Protein AF-A0A7X6XVY8-F1 (afdb_monomer)

Nearest PDB structures (foldseek):
  3nkl-assembly1_A  TM=8.625E-01  e=1.340E-08  Aliivibrio fischeri ES114
  2vt2-assembly1_B  TM=7.311E-01  e=1.617E-04  Bacillus subtilis
  3wg9-assembly1_A  TM=5.648E-01  e=3.341E-05  Thermoanaerobacter ethanolicus JW 200
  2vt3-assembly1_B  TM=7.405E-01  e=1.073E-03  Bacillus subtilis
  8t53-assembly1_B  TM=5.160E-01  e=7.348E-04  Salmonella enterica subsp. enterica serovar Typhimurium

Sequence (227 aa):
MKIIVMNVASAALVFLLRYLQMVKGLSYSVILLMLMLNILGMYFSRVAYRYLLIYTSKKKKQESAKRVLIYGAGSAGRMILSEILENPRYDYHVVGLIDDDVDLHHTRIMGTPILGGVEVLDRNLDIDEVFIAMPSVSHAHRQRIINSVSQLKIPTKIVTSSDLLIQSSDFRRSMRPLNVLDLLGRPEIVINDMEISNTLHQNVIMVTGAGGSIGSELVRQIVKYKP

pLDDT: mean 81.69, std 10.25, range [50.72, 94.31]

Foldseek 3Di:
DVVVVVLVVVLVVVVVCVVVVVDPDDDPVNSVVVSVVVVVVVVVVVVVVVVVVVVVVVVVLLVQAFEEEEEDPPPQSLVLVCCCVVDVVNSHDYQAYEYQPPVQAQPDRPNGHHPYHLVCLPDPDPGQEYEYRCQPDDLVVSLVSVVSNVVSVHWYKYFHPVPVVDPDDDPPVRIDTDDVVSNVSDPDPPDDVVVLLVVLAPDDDDDPDQPDPRSVVVVVVSVVSHD

Radius of gyration: 32.56 Å; Cα contacts (8 Å, |Δi|>4): 241; chains: 1; bounding box: 70×36×98 Å

Mean predicted aligned error: 14.5 Å

Secondary structure (DSSP, 8-state):
-HHHHHHHHHHHHHHHHHHTTSS-S--HHHHHHHHHHHHHHHHHHHHHHHHHHHHHHHHHHHHHSEEEEEE--SHHHHHHHHHHHH-GGG-EEEEEEE-S-GGGTT-EETTEEB--SGGGGGS----SEEEE--TTS-HHHHHHHHHHHHTTT--EEEE-GGGSSSTTS-TTTSEEEPPHHHHTTPPP----HHHHHHHHTT------S-TTHHHHHHHHHHHTT--

Solvent-accessible surface area (backbone atoms only — not comparable to full-atom values): 13116 Å² total; per-residue (Å²): 110,70,68,59,54,50,54,54,50,51,51,51,48,55,52,49,43,41,72,69,56,79,52,78,91,78,54,71,68,57,57,53,50,54,52,53,51,51,54,49,51,54,52,49,50,51,54,51,50,51,50,50,49,55,52,49,55,51,51,56,48,53,75,71,18,45,27,28,35,34,39,26,70,48,73,57,24,49,52,52,50,49,50,48,70,76,39,68,87,72,44,60,36,76,75,29,30,26,35,79,55,70,88,52,41,80,38,65,60,96,85,37,42,26,76,27,35,77,76,52,70,79,46,96,67,90,60,58,33,39,38,40,24,54,54,87,52,56,68,76,59,46,40,53,50,52,53,60,53,56,73,70,74,52,53,44,31,37,37,50,68,79,43,72,75,56,79,86,82,54,80,71,72,30,40,43,71,69,48,72,67,64,72,65,59,66,78,80,80,80,80,52,64,67,62,48,37,66,66,38,38,78,35,95,80,85,91,76,96,44,82,62,73,64,32,57,50,50,52,62,57,50,58,75,42,50,66

Structure (mmCIF, N/CA/C/O backbone):
data_AF-A0A7X6XVY8-F1
#
_entry.id   AF-A0A7X6XVY8-F1
#
loop_
_atom_site.group_PDB
_atom_site.id
_atom_site.type_symbol
_atom_site.label_atom_id
_atom_site.label_alt_id
_atom_site.label_comp_id
_atom_site.label_asym_id
_atom_site.label_entity_id
_atom_site.label_seq_id
_atom_site.pdbx_PDB_ins_code
_atom_site.Cartn_x
_atom_site.Cartn_y
_atom_site.Cartn_z
_atom_site.occupancy
_atom_site.B_iso_or_equiv
_atom_site.auth_seq_id
_atom_site.auth_comp_id
_atom_site.auth_asym_id
_atom_site.auth_atom_id
_atom_site.pdbx_PDB_model_num
ATOM 1 N N . MET A 1 1 ? 33.375 13.489 -22.380 1.00 57.91 1 MET A N 1
ATOM 2 C CA . MET A 1 1 ? 34.348 14.232 -23.214 1.00 57.91 1 MET A CA 1
ATOM 3 C C . MET A 1 1 ? 35.391 13.333 -23.874 1.00 57.91 1 MET A C 1
ATOM 5 O O . MET A 1 1 ? 35.472 13.371 -25.091 1.00 57.91 1 MET A O 1
ATOM 9 N N . LYS A 1 2 ? 36.109 12.473 -23.131 1.00 73.81 2 LYS A N 1
ATOM 10 C CA . LYS A 1 2 ? 37.224 11.647 -23.654 1.00 73.81 2 LYS A CA 1
ATOM 11 C C . LYS A 1 2 ? 36.932 10.869 -24.958 1.00 73.81 2 LYS A C 1
ATOM 13 O O . LYS A 1 2 ? 37.739 10.903 -25.871 1.00 73.81 2 LYS A O 1
ATOM 18 N N . ILE A 1 3 ? 35.753 10.253 -25.090 1.00 69.38 3 ILE A N 1
ATOM 19 C CA . ILE A 1 3 ? 35.388 9.445 -26.278 1.00 69.38 3 ILE A CA 1
ATOM 20 C C . ILE A 1 3 ? 35.100 10.305 -27.525 1.00 69.38 3 ILE A C 1
ATOM 22 O O . ILE A 1 3 ? 35.376 9.885 -28.643 1.00 69.38 3 ILE A O 1
ATOM 26 N N . ILE A 1 4 ? 34.566 11.520 -27.351 1.00 71.88 4 ILE A N 1
ATOM 27 C CA . ILE A 1 4 ? 34.328 12.445 -28.475 1.00 71.88 4 ILE A CA 1
ATOM 28 C C . ILE A 1 4 ? 35.672 12.933 -29.012 1.00 71.88 4 ILE A C 1
ATOM 30 O O . ILE A 1 4 ? 35.904 12.886 -30.212 1.00 71.88 4 ILE A O 1
ATOM 34 N N . VAL A 1 5 ? 36.580 13.311 -28.108 1.00 77.25 5 VAL A N 1
ATOM 35 C CA . VAL A 1 5 ? 37.949 13.711 -28.457 1.00 77.25 5 VAL A CA 1
ATOM 36 C C . VAL A 1 5 ? 38.679 12.576 -29.181 1.00 77.25 5 VAL A C 1
ATOM 38 O O . VAL A 1 5 ? 39.334 12.828 -30.183 1.00 77.25 5 VAL A O 1
ATOM 41 N N . MET A 1 6 ? 38.501 11.324 -28.746 1.00 77.56 6 MET A N 1
ATOM 42 C CA . MET A 1 6 ? 39.105 10.153 -29.392 1.00 77.56 6 MET A CA 1
ATOM 43 C C . MET A 1 6 ? 38.560 9.892 -30.808 1.00 77.56 6 MET A C 1
ATOM 45 O O . MET A 1 6 ? 39.337 9.565 -31.697 1.00 77.56 6 MET A O 1
ATOM 49 N N . ASN A 1 7 ? 37.256 10.090 -31.040 1.00 79.81 7 ASN A N 1
ATOM 50 C CA . ASN A 1 7 ? 36.648 9.978 -32.375 1.00 79.81 7 ASN A CA 1
ATOM 51 C C . ASN A 1 7 ? 37.061 11.118 -33.317 1.00 79.81 7 ASN A C 1
ATOM 53 O O . ASN A 1 7 ? 37.266 10.906 -34.508 1.00 79.81 7 ASN A O 1
ATOM 57 N N . VAL A 1 8 ? 37.199 12.337 -32.792 1.00 80.25 8 VAL A N 1
ATOM 58 C CA . VAL A 1 8 ? 37.699 13.476 -33.574 1.00 80.25 8 VAL A CA 1
ATOM 59 C C . VAL A 1 8 ? 39.178 13.278 -33.912 1.00 80.25 8 VAL A C 1
ATOM 61 O O . VAL A 1 8 ? 39.585 13.521 -35.044 1.00 80.25 8 VAL A O 1
ATOM 64 N N . ALA A 1 9 ? 39.975 12.770 -32.968 1.00 82.75 9 ALA A N 1
ATOM 65 C CA . ALA A 1 9 ? 41.383 12.460 -33.187 1.00 82.75 9 ALA A CA 1
ATOM 66 C C . ALA A 1 9 ? 41.582 11.323 -34.204 1.00 82.75 9 ALA A C 1
ATOM 68 O O . ALA A 1 9 ? 42.443 11.437 -35.074 1.00 82.75 9 ALA A O 1
ATOM 69 N N . SER A 1 10 ? 40.773 10.257 -34.151 1.00 80.56 10 SER A N 1
ATOM 70 C CA . SER A 1 10 ? 40.842 9.169 -35.136 1.00 80.56 10 SER A CA 1
ATOM 71 C C . SER A 1 10 ? 40.440 9.641 -36.536 1.00 80.56 10 SER A C 1
ATOM 73 O O . SER A 1 10 ? 41.104 9.296 -37.510 1.00 80.56 10 SER A O 1
ATOM 75 N N . ALA A 1 11 ? 39.422 10.499 -36.645 1.00 78.31 11 ALA A N 1
ATOM 76 C CA . ALA A 1 11 ? 39.034 11.121 -37.908 1.00 78.31 11 ALA A CA 1
ATOM 77 C C . ALA A 1 11 ? 40.131 12.030 -38.484 1.00 78.31 11 ALA A C 1
ATOM 79 O O . ALA A 1 11 ? 40.443 11.943 -39.672 1.00 78.31 11 ALA A O 1
ATOM 80 N N . ALA A 1 12 ? 40.749 12.864 -37.642 1.00 82.06 12 ALA A N 1
ATOM 81 C CA . ALA A 1 12 ? 41.862 13.724 -38.036 1.00 82.06 12 ALA A CA 1
ATOM 82 C C . ALA A 1 12 ? 43.080 12.905 -38.492 1.00 82.06 12 ALA A C 1
ATOM 84 O O . ALA A 1 12 ? 43.716 13.252 -39.485 1.00 82.06 12 ALA A O 1
ATOM 85 N N . LEU A 1 13 ? 43.363 11.780 -37.826 1.00 83.88 13 LEU A N 1
ATOM 86 C CA . LEU A 1 13 ? 44.431 10.857 -38.207 1.00 83.88 13 LEU A CA 1
ATOM 87 C C . LEU A 1 13 ? 44.165 10.209 -39.573 1.00 83.88 13 LEU A C 1
ATOM 89 O O . LEU A 1 13 ? 45.054 10.186 -40.417 1.00 83.88 13 LEU A O 1
ATOM 93 N N . VAL A 1 14 ? 42.945 9.726 -39.826 1.00 81.44 14 VAL A N 1
ATOM 94 C CA . VAL A 1 14 ? 42.570 9.146 -41.130 1.00 81.44 14 VAL A CA 1
ATOM 95 C C . VAL A 1 14 ? 42.657 10.195 -42.243 1.00 81.44 14 VAL A C 1
ATOM 97 O O . VAL A 1 14 ? 43.145 9.898 -43.335 1.00 81.44 14 VAL A O 1
ATOM 100 N N . PHE A 1 15 ? 42.251 11.437 -41.963 1.00 81.06 15 PHE A N 1
ATOM 101 C CA . PHE A 1 15 ? 42.381 12.552 -42.901 1.00 81.06 15 PHE A CA 1
ATOM 102 C C . PHE A 1 15 ? 43.853 12.891 -43.194 1.00 81.06 15 PHE A C 1
ATOM 104 O O . PHE A 1 15 ? 44.226 13.071 -44.354 1.00 81.06 15 PHE A O 1
ATOM 111 N N . LEU A 1 16 ? 44.711 12.894 -42.169 1.00 83.06 16 LEU A N 1
ATOM 112 C CA . LEU A 1 16 ? 46.153 13.127 -42.289 1.00 83.06 16 LEU A CA 1
ATOM 113 C C . LEU A 1 16 ? 46.865 12.008 -43.067 1.00 83.06 16 LEU A C 1
ATOM 115 O O . LEU A 1 16 ? 47.656 12.290 -43.963 1.00 83.06 16 LEU A O 1
ATOM 119 N N . LEU A 1 17 ? 46.556 10.738 -42.789 1.00 82.12 17 LEU A N 1
ATOM 120 C CA . LEU A 1 17 ? 47.118 9.584 -43.509 1.00 82.12 17 LEU A CA 1
ATOM 121 C C . LEU A 1 17 ? 46.714 9.575 -44.989 1.00 82.12 17 LEU A C 1
ATOM 123 O O . LEU A 1 17 ? 47.492 9.162 -45.854 1.00 82.12 17 LEU A O 1
ATOM 127 N N . ARG A 1 18 ? 45.507 10.067 -45.296 1.00 76.69 18 ARG A N 1
ATOM 128 C CA . ARG A 1 18 ? 45.058 10.285 -46.674 1.00 76.69 18 ARG A CA 1
ATOM 129 C C . ARG A 1 18 ? 45.804 11.444 -47.336 1.00 76.69 18 ARG A C 1
ATOM 131 O O . ARG A 1 18 ? 46.217 11.293 -48.484 1.00 76.69 18 ARG A O 1
ATOM 138 N N . TYR A 1 19 ? 46.002 12.557 -46.627 1.00 80.44 19 TYR A N 1
ATOM 139 C CA . TYR A 1 19 ? 46.778 13.709 -47.105 1.00 80.44 19 TYR A CA 1
ATOM 140 C C . TYR A 1 19 ? 48.226 13.325 -47.448 1.00 80.44 19 TYR A C 1
ATOM 142 O O . TYR A 1 19 ? 48.731 13.700 -48.501 1.00 80.44 19 TYR A O 1
ATOM 150 N N . LEU A 1 20 ? 48.851 12.476 -46.627 1.00 84.81 20 LEU A N 1
ATOM 151 C CA . LEU A 1 20 ? 50.194 11.924 -46.853 1.00 84.81 20 LEU A CA 1
ATOM 152 C C . LEU A 1 20 ? 50.253 10.841 -47.952 1.00 84.81 20 LEU A C 1
ATOM 154 O O . LEU A 1 20 ? 51.287 10.207 -48.134 1.00 84.81 20 LEU A O 1
ATOM 158 N N . GLN A 1 21 ? 49.153 10.597 -48.676 1.00 76.50 21 GLN A N 1
ATOM 159 C CA . GLN A 1 21 ? 49.022 9.600 -49.749 1.00 76.50 21 GLN A CA 1
ATOM 160 C C . GLN A 1 21 ? 49.362 8.146 -49.362 1.00 76.50 21 GLN A C 1
ATOM 162 O O . GLN A 1 21 ? 49.450 7.288 -50.244 1.00 76.50 2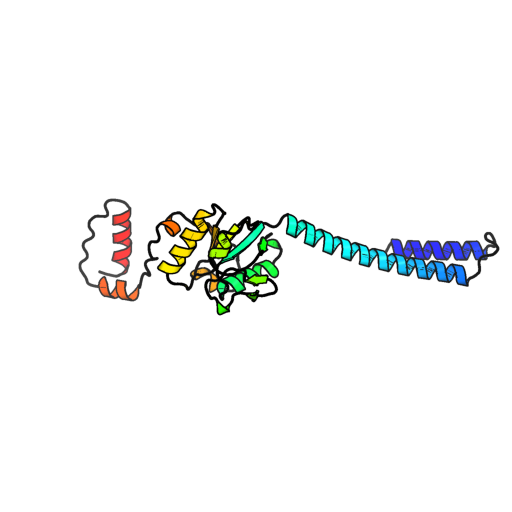1 GLN A O 1
ATOM 167 N N . MET A 1 22 ? 49.482 7.835 -48.066 1.00 71.62 22 MET A N 1
ATOM 168 C CA . MET A 1 22 ? 49.733 6.472 -47.573 1.00 71.62 22 MET A CA 1
ATOM 169 C C . MET A 1 22 ? 48.543 5.539 -47.826 1.00 71.62 22 MET A C 1
ATOM 171 O O . MET A 1 22 ? 48.716 4.330 -47.934 1.00 71.62 22 MET A O 1
ATOM 175 N N . VAL A 1 23 ? 47.337 6.100 -47.969 1.00 70.56 23 VAL A N 1
ATOM 176 C CA . VAL A 1 23 ? 46.125 5.360 -48.333 1.00 70.56 23 VAL A CA 1
ATOM 177 C C . VAL A 1 23 ? 45.596 5.893 -49.662 1.00 70.56 23 VAL A C 1
ATOM 179 O O . VAL A 1 23 ? 45.096 7.019 -49.738 1.00 70.56 23 VAL A O 1
ATOM 182 N N . LYS A 1 24 ? 45.727 5.108 -50.736 1.00 67.69 24 LYS A N 1
ATOM 183 C CA . LYS A 1 24 ? 45.235 5.445 -52.084 1.00 67.69 24 LYS A CA 1
ATOM 184 C C . LYS A 1 24 ? 43.844 4.833 -52.306 1.00 67.69 24 LYS A C 1
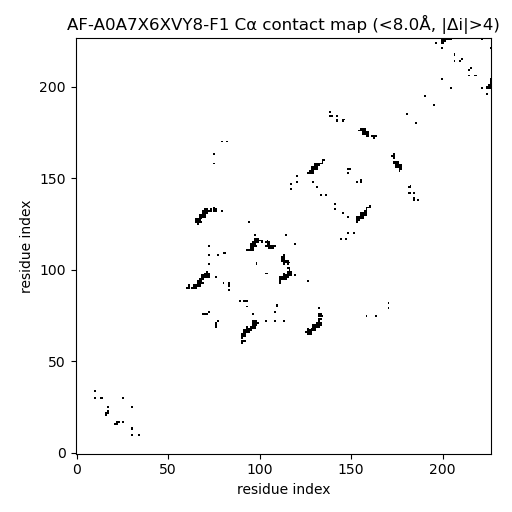ATOM 186 O O . LYS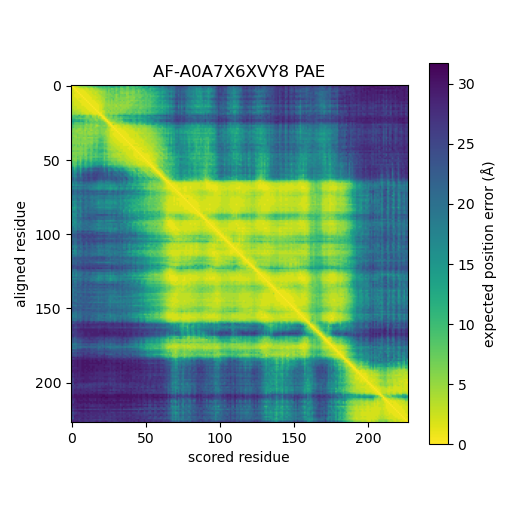 A 1 24 ? 43.598 3.712 -51.887 1.00 67.69 24 LYS A O 1
ATOM 191 N N . GLY A 1 25 ? 42.931 5.575 -52.943 1.00 69.94 25 GLY A N 1
ATOM 192 C CA . GLY A 1 25 ? 41.611 5.065 -53.363 1.00 69.94 25 GLY A CA 1
ATOM 193 C C . GLY A 1 25 ? 40.403 5.391 -52.468 1.00 69.94 25 GLY A C 1
ATOM 194 O O . GLY A 1 25 ? 39.284 5.076 -52.850 1.00 69.94 25 GLY A O 1
ATOM 195 N N . LEU A 1 26 ? 40.575 6.061 -51.321 1.00 71.00 26 LEU A N 1
ATOM 196 C CA . LEU A 1 26 ? 39.447 6.498 -50.479 1.00 71.00 26 LEU A CA 1
ATOM 197 C C . LEU A 1 26 ? 38.921 7.881 -50.894 1.00 71.00 26 LEU A C 1
ATOM 199 O O . LEU A 1 26 ? 39.653 8.877 -50.854 1.00 71.00 26 LEU A O 1
ATOM 203 N N . SER A 1 27 ? 37.645 7.946 -51.268 1.00 82.56 27 SER A N 1
ATOM 204 C CA . SER A 1 27 ? 36.934 9.196 -51.561 1.00 82.56 27 SER A CA 1
ATOM 205 C C . SER A 1 27 ? 36.592 9.954 -50.275 1.00 82.56 27 SER A C 1
ATOM 207 O O . SER A 1 27 ? 36.213 9.344 -49.274 1.00 82.56 27 SER A O 1
ATOM 209 N N . TYR A 1 28 ? 36.657 11.290 -50.301 1.00 78.62 28 TYR A N 1
ATOM 210 C CA . TYR A 1 28 ? 36.314 12.141 -49.148 1.00 78.62 28 TYR A CA 1
ATOM 211 C C . TYR A 1 28 ? 34.894 11.889 -48.619 1.00 78.62 28 TYR A C 1
ATOM 213 O O . TYR A 1 28 ? 34.668 11.911 -47.410 1.00 78.62 28 TYR A O 1
ATOM 221 N N . SER A 1 29 ? 33.961 11.551 -49.510 1.00 81.19 29 SER A N 1
ATOM 222 C CA . SER A 1 29 ? 32.582 11.186 -49.179 1.00 81.19 29 SER A CA 1
ATOM 223 C C . SER A 1 29 ? 32.499 9.959 -48.264 1.00 81.19 29 SER A C 1
ATOM 225 O O . SER A 1 29 ? 31.646 9.914 -47.385 1.00 81.19 29 SER A O 1
ATOM 227 N N . VAL A 1 30 ? 33.405 8.985 -48.422 1.00 83.31 30 VAL A N 1
ATOM 228 C CA . VAL A 1 30 ? 33.442 7.762 -47.599 1.00 83.31 30 VAL A CA 1
ATOM 229 C C . VAL A 1 30 ? 33.922 8.078 -46.184 1.00 83.31 30 VAL A C 1
ATOM 231 O O . VAL A 1 30 ? 33.342 7.590 -45.218 1.00 83.31 30 VAL A O 1
ATOM 234 N N . ILE A 1 31 ? 34.931 8.944 -46.050 1.00 80.62 31 ILE A N 1
ATOM 235 C CA . ILE A 1 31 ? 35.444 9.393 -44.745 1.00 80.62 31 ILE A CA 1
ATOM 236 C C . ILE A 1 31 ? 34.362 10.185 -43.997 1.00 80.62 31 ILE A C 1
ATOM 238 O O . ILE A 1 31 ? 34.124 9.945 -42.813 1.00 80.62 31 ILE A O 1
ATOM 242 N N . LEU A 1 32 ? 33.662 11.086 -44.696 1.00 81.62 32 LEU A N 1
ATOM 243 C CA . LEU A 1 32 ? 32.560 11.859 -44.123 1.00 81.62 32 LEU A CA 1
ATOM 244 C C . LEU A 1 32 ? 31.399 10.954 -43.684 1.00 81.62 32 LEU A C 1
ATOM 246 O O . LEU A 1 32 ? 30.876 11.114 -42.581 1.00 81.62 32 LEU A O 1
ATOM 250 N N . LEU A 1 33 ? 31.034 9.968 -44.509 1.00 85.94 33 LEU A N 1
ATOM 251 C CA . LEU A 1 33 ? 29.974 9.009 -44.202 1.00 85.94 33 LEU A CA 1
ATOM 252 C C . LEU A 1 33 ? 30.337 8.137 -42.994 1.00 85.94 33 LEU A C 1
ATOM 254 O O . LEU A 1 33 ? 29.515 7.975 -42.095 1.00 85.94 33 LEU A O 1
ATOM 258 N N . MET A 1 34 ? 31.577 7.644 -42.914 1.00 81.69 34 MET A N 1
ATOM 259 C CA . MET A 1 34 ? 32.072 6.908 -41.745 1.00 81.69 34 MET A CA 1
ATOM 260 C C . MET A 1 34 ? 31.995 7.741 -40.463 1.00 81.69 34 MET A C 1
ATOM 262 O O . MET A 1 34 ? 31.594 7.224 -39.419 1.00 81.69 34 MET A O 1
ATOM 266 N N . LEU A 1 35 ? 32.349 9.026 -40.527 1.00 80.62 35 LEU A N 1
ATOM 267 C CA . LEU A 1 35 ? 32.291 9.931 -39.380 1.00 80.62 35 LEU A CA 1
ATOM 268 C C . LEU A 1 35 ? 30.849 10.171 -38.919 1.00 80.62 35 LEU A C 1
ATOM 270 O O . LEU A 1 35 ? 30.560 10.065 -37.725 1.00 80.62 35 LEU A O 1
ATOM 274 N N . MET A 1 36 ? 29.934 10.425 -39.858 1.00 84.12 36 MET A N 1
ATOM 275 C CA . MET A 1 36 ? 28.507 10.586 -39.565 1.00 84.12 36 MET A CA 1
ATOM 276 C C . MET A 1 36 ? 27.924 9.323 -38.921 1.00 84.12 36 MET A C 1
ATOM 278 O O . MET A 1 36 ? 27.247 9.410 -37.895 1.00 84.12 36 MET A O 1
ATOM 282 N N . LEU A 1 37 ? 28.241 8.147 -39.471 1.00 86.69 37 LEU A N 1
ATOM 283 C CA . LEU A 1 37 ? 27.751 6.865 -38.968 1.00 86.69 37 LEU A CA 1
ATOM 284 C C . LEU A 1 37 ? 28.270 6.566 -37.552 1.00 86.69 37 LEU A C 1
ATOM 286 O O . LEU A 1 37 ? 27.512 6.093 -36.708 1.00 86.69 37 LEU A O 1
ATOM 290 N N . ASN A 1 38 ? 29.532 6.901 -37.258 1.00 83.75 38 ASN A N 1
ATOM 291 C CA . ASN A 1 38 ? 30.117 6.732 -35.923 1.00 83.75 38 ASN A CA 1
ATOM 292 C C . ASN A 1 38 ? 29.456 7.633 -34.873 1.00 83.75 38 ASN A C 1
ATOM 294 O O . ASN A 1 38 ? 29.133 7.172 -33.776 1.00 83.75 38 ASN A O 1
ATOM 298 N N . ILE A 1 39 ? 29.218 8.909 -35.197 1.00 84.00 39 ILE A N 1
ATOM 299 C CA . ILE A 1 39 ? 28.535 9.838 -34.284 1.00 84.00 39 ILE A CA 1
ATOM 300 C C . ILE A 1 39 ? 27.112 9.346 -34.002 1.00 84.00 39 ILE A C 1
ATOM 302 O O . ILE A 1 39 ? 26.692 9.304 -32.840 1.00 84.00 39 ILE A O 1
ATOM 306 N N . LEU A 1 40 ? 26.394 8.925 -35.047 1.00 89.06 40 LEU A N 1
ATOM 307 C CA . LEU A 1 40 ? 25.021 8.446 -34.931 1.00 89.06 40 LEU A CA 1
ATOM 308 C C . LEU A 1 40 ? 24.944 7.147 -34.117 1.00 89.06 40 LEU A C 1
ATOM 310 O O . LEU A 1 40 ? 24.159 7.060 -33.175 1.00 89.06 40 LEU A O 1
ATOM 314 N N . GLY A 1 41 ? 25.816 6.176 -34.402 1.00 87.69 41 GLY A N 1
ATOM 315 C CA . GLY A 1 41 ? 25.912 4.920 -33.655 1.00 87.69 41 GLY A CA 1
ATOM 316 C C . GLY A 1 41 ? 26.278 5.126 -32.181 1.00 87.69 41 GLY A C 1
ATOM 317 O O . GLY A 1 41 ? 25.724 4.468 -31.297 1.00 87.69 41 GLY A O 1
ATOM 318 N N . MET A 1 42 ? 27.146 6.092 -31.870 1.00 84.50 42 MET A N 1
ATOM 319 C CA . MET A 1 42 ? 27.471 6.438 -30.483 1.00 84.50 42 MET A CA 1
ATOM 320 C C . MET A 1 42 ? 26.276 7.062 -29.748 1.00 84.50 42 MET A C 1
ATOM 322 O O . MET A 1 42 ? 26.039 6.758 -28.577 1.00 84.50 42 MET A O 1
ATOM 326 N N . TYR A 1 43 ? 25.519 7.942 -30.405 1.00 87.38 43 TYR A N 1
ATOM 327 C CA . TYR A 1 43 ? 24.324 8.519 -29.793 1.00 87.38 43 TYR A CA 1
ATOM 328 C C . TYR A 1 43 ? 23.257 7.444 -29.572 1.00 87.38 43 TYR A C 1
ATOM 330 O O . 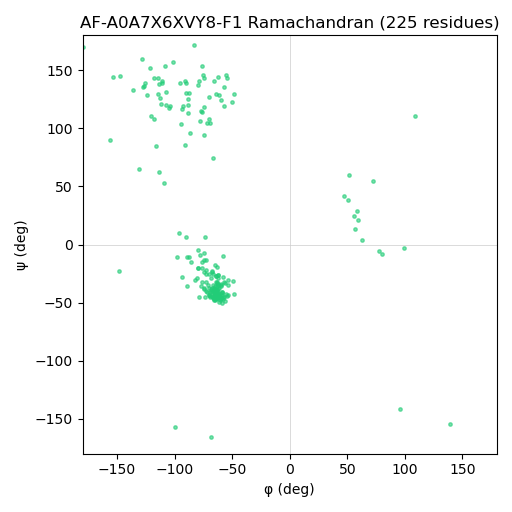TYR A 1 43 ? 22.732 7.311 -28.464 1.00 87.38 43 TYR A O 1
ATOM 338 N N . PHE A 1 44 ? 23.023 6.613 -30.591 1.00 91.12 44 PHE A N 1
ATOM 339 C CA . PHE A 1 44 ? 22.071 5.512 -30.539 1.00 91.12 44 PHE A CA 1
ATOM 340 C C . PHE A 1 44 ? 22.412 4.517 -29.427 1.00 91.12 44 PHE A C 1
ATOM 342 O O . PHE A 1 44 ? 21.569 4.240 -28.581 1.00 91.12 44 PHE A O 1
ATOM 349 N N . SER A 1 45 ? 23.662 4.052 -29.346 1.00 87.50 45 SER A N 1
ATOM 350 C CA . SER A 1 45 ? 24.108 3.135 -28.287 1.00 87.50 45 SER A CA 1
ATOM 351 C C . SER A 1 45 ? 23.942 3.712 -26.880 1.00 87.50 45 SER A C 1
ATOM 353 O O . SER A 1 45 ? 23.575 2.975 -25.971 1.00 87.50 45 SER A O 1
ATOM 355 N N . ARG A 1 46 ? 24.143 5.020 -26.667 1.00 84.25 46 ARG A N 1
ATOM 356 C CA . ARG A 1 46 ? 23.917 5.645 -25.351 1.00 84.25 46 ARG A CA 1
ATOM 357 C C . ARG A 1 46 ? 22.451 5.727 -24.977 1.00 84.25 46 ARG A C 1
ATOM 359 O O . ARG A 1 46 ? 22.115 5.482 -23.819 1.00 84.25 46 ARG A O 1
ATOM 366 N N . VAL A 1 47 ? 21.602 6.106 -25.926 1.00 88.38 47 VAL A N 1
ATOM 367 C CA . VAL A 1 47 ? 20.155 6.145 -25.710 1.00 88.38 47 VAL A CA 1
ATOM 368 C C . VAL A 1 47 ? 19.646 4.729 -25.459 1.00 88.38 47 VAL A C 1
ATOM 370 O O . VAL A 1 47 ? 18.976 4.512 -24.456 1.00 88.38 47 VAL A O 1
ATOM 373 N N . ALA A 1 48 ? 20.056 3.758 -26.276 1.00 90.12 48 ALA A N 1
ATOM 374 C CA . ALA A 1 48 ? 19.719 2.349 -26.112 1.00 90.12 48 ALA A CA 1
ATOM 375 C C . ALA A 1 48 ? 20.216 1.786 -24.772 1.00 90.12 48 ALA A C 1
ATOM 377 O O . ALA A 1 48 ? 19.443 1.161 -24.056 1.00 90.12 48 ALA A O 1
ATOM 378 N N . TYR A 1 49 ? 21.462 2.062 -24.375 1.00 88.69 49 TYR A N 1
ATOM 379 C CA . TYR A 1 49 ? 22.009 1.629 -23.087 1.00 88.69 49 TYR A CA 1
ATOM 380 C C . TYR A 1 49 ? 21.267 2.260 -21.904 1.00 88.69 49 TYR A C 1
ATOM 382 O O . TYR A 1 49 ? 20.933 1.564 -20.950 1.00 88.69 49 TYR A O 1
ATOM 390 N N . ARG A 1 50 ? 20.953 3.563 -21.961 1.00 84.31 50 ARG A N 1
ATOM 391 C CA . ARG A 1 50 ? 20.128 4.218 -20.932 1.00 84.31 50 ARG A CA 1
ATOM 392 C C . ARG A 1 50 ? 18.727 3.623 -20.876 1.00 84.31 50 ARG A C 1
ATOM 394 O O . ARG A 1 50 ? 18.223 3.389 -19.783 1.00 84.31 50 ARG A O 1
ATOM 401 N N . TYR A 1 51 ? 18.120 3.363 -22.029 1.00 86.81 51 TYR A N 1
ATOM 402 C CA . TYR A 1 51 ? 16.796 2.761 -22.114 1.00 86.81 51 TYR A CA 1
ATOM 403 C C . TYR A 1 51 ? 16.796 1.344 -21.526 1.00 86.81 51 TYR A C 1
ATOM 405 O O . TYR A 1 51 ? 15.968 1.037 -20.673 1.00 86.81 51 TYR A O 1
ATOM 413 N N . LEU A 1 52 ? 17.786 0.521 -21.887 1.00 84.88 52 LEU A N 1
ATOM 414 C CA . LEU A 1 52 ? 17.993 -0.822 -21.342 1.00 84.88 52 LEU A CA 1
ATOM 415 C C . LEU A 1 52 ? 18.248 -0.801 -19.836 1.00 84.88 52 LEU A C 1
ATOM 417 O O . LEU A 1 52 ? 17.652 -1.602 -19.120 1.00 84.88 52 LEU A O 1
ATOM 421 N N . LEU A 1 53 ? 19.083 0.112 -19.334 1.00 80.44 53 LEU A N 1
ATOM 422 C CA . LEU A 1 53 ? 19.317 0.258 -17.897 1.00 80.44 53 LEU A CA 1
ATOM 423 C C . LEU A 1 53 ? 18.033 0.621 -17.155 1.00 80.44 53 LEU A C 1
ATOM 425 O O . LEU A 1 53 ? 17.697 -0.038 -16.179 1.00 80.44 53 LEU A O 1
ATOM 429 N N . ILE A 1 54 ? 17.286 1.625 -17.622 1.00 77.75 54 ILE A N 1
ATOM 430 C CA . ILE A 1 54 ? 16.033 2.044 -16.978 1.00 77.75 54 ILE A CA 1
ATOM 431 C C . ILE A 1 54 ? 15.011 0.903 -17.002 1.00 77.75 54 ILE A C 1
ATOM 433 O O . ILE A 1 54 ? 14.361 0.642 -15.991 1.00 77.75 54 ILE A O 1
ATOM 437 N N . TYR A 1 55 ? 14.888 0.200 -18.128 1.00 75.62 55 TYR A N 1
ATOM 438 C CA . TYR A 1 55 ? 13.970 -0.926 -18.274 1.00 75.62 55 TYR A CA 1
ATOM 439 C C . TYR A 1 55 ? 14.351 -2.098 -17.357 1.00 75.62 55 TYR A C 1
ATOM 441 O O . TYR A 1 55 ? 13.511 -2.614 -16.622 1.00 75.62 55 TYR A O 1
ATOM 449 N N . THR A 1 56 ? 15.634 -2.465 -17.324 1.00 69.69 56 THR A N 1
ATOM 450 C CA . THR A 1 56 ? 16.146 -3.573 -16.504 1.00 69.69 56 THR A CA 1
ATOM 451 C C . THR A 1 56 ? 16.082 -3.242 -15.015 1.00 69.69 56 THR A C 1
ATOM 453 O O . THR A 1 56 ? 15.682 -4.086 -14.218 1.00 69.69 56 THR A O 1
ATOM 456 N N . SER A 1 57 ? 16.408 -2.008 -14.619 1.00 63.84 57 SER A N 1
ATOM 457 C CA . SER A 1 57 ? 16.287 -1.555 -13.231 1.00 63.84 57 SER A CA 1
ATOM 458 C C . SER A 1 57 ? 14.835 -1.519 -12.761 1.00 63.84 57 SER A C 1
ATOM 460 O O . SER A 1 57 ? 14.571 -1.911 -11.629 1.00 63.84 57 SER A O 1
ATOM 462 N N . LYS A 1 58 ? 13.883 -1.108 -13.612 1.00 63.44 58 LYS A N 1
ATOM 463 C CA . LYS A 1 58 ? 12.449 -1.172 -13.282 1.00 63.44 58 LYS A CA 1
ATOM 464 C C . LYS A 1 58 ? 11.962 -2.614 -13.137 1.00 63.44 58 LYS A C 1
ATOM 466 O O . LYS A 1 58 ? 11.291 -2.917 -12.157 1.00 63.44 58 LYS A O 1
ATOM 471 N N . LYS A 1 59 ? 12.342 -3.501 -14.062 1.00 60.12 59 LYS A N 1
ATOM 472 C CA . LYS A 1 59 ? 11.931 -4.912 -14.043 1.00 60.12 59 LYS A CA 1
ATOM 473 C C . LYS A 1 59 ? 12.504 -5.672 -12.843 1.00 60.12 59 LYS A C 1
ATOM 475 O O . LYS A 1 59 ? 11.756 -6.304 -12.111 1.00 60.12 59 LYS A O 1
ATOM 480 N N . LYS A 1 60 ? 13.807 -5.534 -12.577 1.00 59.56 60 LYS A N 1
ATOM 481 C CA . LYS A 1 60 ? 14.468 -6.184 -11.433 1.00 59.56 60 LYS A CA 1
ATOM 482 C C . LYS A 1 60 ? 13.901 -5.710 -10.094 1.00 59.56 60 LYS A C 1
ATOM 484 O O . LYS A 1 60 ? 13.793 -6.493 -9.162 1.00 59.56 60 LYS A O 1
ATOM 489 N N 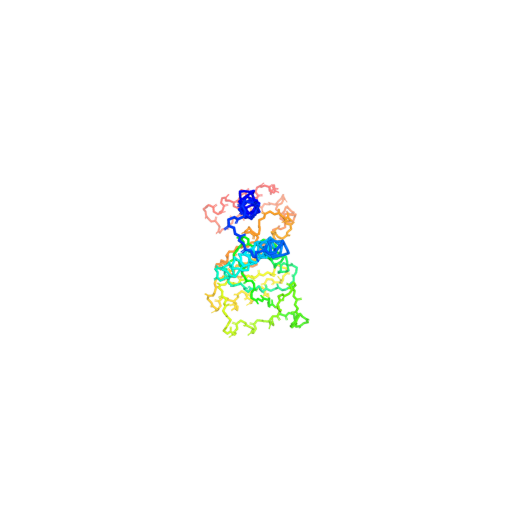. LYS A 1 61 ? 13.517 -4.432 -10.013 1.00 60.62 61 LYS A N 1
ATOM 490 C CA . LYS A 1 61 ? 12.884 -3.868 -8.822 1.00 60.62 61 LYS A CA 1
ATOM 491 C C . LYS A 1 61 ? 11.455 -4.374 -8.616 1.00 60.62 61 LYS A C 1
ATOM 493 O O . LYS A 1 61 ? 11.064 -4.576 -7.478 1.00 60.62 61 LYS A O 1
ATOM 498 N N . GLN A 1 62 ? 10.702 -4.603 -9.694 1.00 61.75 62 GLN A N 1
ATOM 499 C CA . GLN A 1 62 ? 9.389 -5.250 -9.617 1.00 61.75 62 GLN A CA 1
ATOM 500 C C . GLN A 1 62 ? 9.488 -6.721 -9.195 1.00 61.75 62 GLN A C 1
ATOM 502 O O . GLN A 1 62 ? 8.663 -7.160 -8.409 1.00 61.75 62 GLN A O 1
ATOM 507 N N . GLU A 1 63 ? 10.505 -7.461 -9.650 1.00 63.72 63 GLU A N 1
ATOM 508 C CA . GLU A 1 63 ? 10.721 -8.861 -9.238 1.00 63.72 63 GLU A CA 1
ATOM 509 C C . GLU A 1 63 ? 11.129 -9.002 -7.762 1.00 63.72 63 GLU A C 1
ATOM 511 O O . GLU A 1 63 ? 10.819 -10.011 -7.141 1.00 63.72 63 GLU A O 1
ATOM 516 N N . SER A 1 64 ? 11.803 -8.003 -7.183 1.00 70.12 64 SER A N 1
ATOM 517 C CA . SER A 1 64 ? 12.130 -7.981 -5.749 1.00 70.12 64 SER A CA 1
ATOM 518 C C . SER A 1 64 ? 11.059 -7.326 -4.874 1.00 70.12 64 SER A C 1
ATOM 520 O O . SER A 1 64 ? 11.184 -7.345 -3.650 1.00 70.12 64 SER A O 1
ATOM 522 N N . ALA A 1 65 ? 10.070 -6.667 -5.480 1.00 83.00 65 ALA A N 1
ATOM 523 C CA . ALA A 1 65 ? 9.043 -5.946 -4.750 1.00 83.00 65 ALA A CA 1
ATOM 524 C C . ALA A 1 65 ? 7.984 -6.916 -4.232 1.00 83.00 65 ALA A C 1
ATOM 526 O O . ALA A 1 65 ? 7.513 -7.78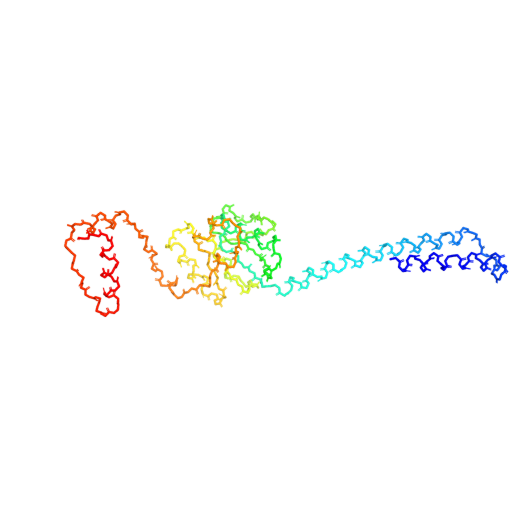5 -4.963 1.00 83.00 65 ALA A O 1
ATOM 527 N N . LYS A 1 66 ? 7.563 -6.719 -2.984 1.00 89.00 66 LYS A N 1
ATOM 528 C CA . LYS A 1 66 ? 6.471 -7.492 -2.398 1.00 89.00 66 LYS A CA 1
ATOM 529 C C . LYS A 1 66 ? 5.179 -7.216 -3.152 1.00 89.00 66 LYS A C 1
ATOM 531 O O . LYS A 1 66 ? 4.802 -6.056 -3.339 1.00 89.00 66 LYS A O 1
ATOM 536 N N . ARG A 1 67 ? 4.486 -8.270 -3.555 1.00 91.69 67 ARG A N 1
ATOM 537 C CA . ARG A 1 67 ? 3.200 -8.216 -4.243 1.00 91.69 67 ARG A CA 1
ATOM 538 C C . ARG A 1 67 ? 2.110 -7.914 -3.229 1.00 91.69 67 ARG A C 1
ATOM 540 O O . ARG A 1 67 ? 1.873 -8.704 -2.322 1.00 91.69 67 ARG A O 1
ATOM 547 N N . VAL A 1 68 ? 1.469 -6.762 -3.364 1.00 92.44 68 VAL A N 1
ATOM 548 C CA . VAL A 1 68 ? 0.493 -6.269 -2.392 1.00 92.44 68 VAL A CA 1
ATOM 549 C C . VAL A 1 68 ? -0.897 -6.216 -2.994 1.00 92.44 68 VAL A C 1
ATOM 551 O O . VAL A 1 68 ? -1.085 -5.744 -4.116 1.00 92.44 68 VAL A O 1
ATOM 554 N N . LEU A 1 69 ? -1.877 -6.641 -2.210 1.00 94.06 69 LEU A N 1
ATOM 555 C CA . LEU A 1 69 ? -3.291 -6.442 -2.488 1.00 94.06 69 LEU A CA 1
ATOM 556 C C . LEU A 1 69 ? -3.858 -5.392 -1.531 1.00 94.06 69 LEU A C 1
ATOM 558 O O . LEU A 1 69 ? -3.639 -5.479 -0.324 1.00 94.06 69 LEU A O 1
ATOM 562 N N . ILE A 1 70 ? -4.584 -4.406 -2.052 1.00 93.69 70 ILE A N 1
ATOM 563 C CA . ILE A 1 70 ? -5.206 -3.362 -1.226 1.00 93.69 70 ILE A CA 1
ATOM 564 C C . ILE A 1 70 ? -6.706 -3.642 -1.119 1.00 93.69 70 ILE A C 1
ATOM 566 O O . ILE A 1 70 ? -7.408 -3.646 -2.125 1.00 93.69 70 ILE A O 1
ATOM 570 N N . TYR A 1 71 ? -7.203 -3.846 0.098 1.00 93.25 71 TYR A N 1
ATOM 571 C CA . TYR A 1 71 ? -8.629 -3.954 0.391 1.00 93.25 71 TYR A CA 1
ATOM 572 C C . TYR A 1 71 ? -9.174 -2.579 0.794 1.00 93.25 71 TYR A C 1
ATOM 574 O O . TYR A 1 71 ? -8.785 -2.022 1.822 1.00 93.25 71 TYR A O 1
ATOM 582 N N . GLY A 1 72 ? -10.090 -2.052 -0.010 1.00 91.69 72 GLY A N 1
ATOM 583 C CA . GLY A 1 72 ? -10.682 -0.724 0.080 1.00 91.69 72 GLY A CA 1
ATOM 584 C C . GLY A 1 72 ? -10.181 0.171 -1.051 1.00 91.69 72 GLY A C 1
ATOM 585 O O . GLY A 1 72 ? -9.029 0.599 -1.048 1.00 91.69 72 GLY A O 1
ATOM 586 N N . ALA A 1 73 ? -11.055 0.505 -1.994 1.00 90.44 73 ALA A N 1
ATOM 587 C CA . ALA A 1 73 ? -10.832 1.415 -3.120 1.00 90.44 73 ALA A CA 1
ATOM 588 C C . ALA A 1 73 ? -11.320 2.857 -2.843 1.00 90.44 73 ALA A C 1
ATOM 590 O O . ALA A 1 73 ? -11.354 3.715 -3.740 1.00 90.44 73 ALA A O 1
ATOM 591 N N . GLY A 1 74 ? -11.673 3.142 -1.585 1.00 87.88 74 GLY A N 1
ATOM 592 C CA . GLY A 1 74 ? -12.009 4.473 -1.078 1.00 87.88 74 GLY A CA 1
ATOM 593 C C . GLY A 1 74 ? -10.816 5.439 -1.015 1.00 87.88 74 GLY A C 1
ATOM 594 O O . GLY A 1 74 ? -9.748 5.207 -1.582 1.00 87.88 74 GLY A O 1
ATOM 595 N N . SER A 1 75 ? -10.981 6.555 -0.301 1.00 86.25 75 SER A N 1
ATOM 596 C CA . SER A 1 75 ? -9.960 7.614 -0.197 1.00 86.25 75 SER A CA 1
ATOM 597 C C . SER A 1 75 ? -8.614 7.110 0.338 1.00 86.25 75 SER A C 1
ATOM 599 O O . SER A 1 75 ? -7.572 7.408 -0.244 1.00 86.25 75 SER A O 1
ATOM 601 N N . ALA A 1 76 ? -8.637 6.301 1.399 1.00 86.69 76 ALA A N 1
ATOM 602 C CA . ALA A 1 76 ? -7.442 5.732 2.018 1.00 86.69 76 ALA A CA 1
ATOM 603 C C . ALA A 1 76 ? -6.672 4.802 1.064 1.00 86.69 76 ALA A C 1
ATOM 605 O O . ALA A 1 76 ? -5.458 4.934 0.917 1.00 86.69 76 ALA A O 1
ATOM 606 N N . GLY A 1 77 ? -7.375 3.901 0.370 1.00 89.50 77 GLY A N 1
ATOM 607 C CA . GLY A 1 77 ? -6.761 2.990 -0.597 1.00 89.50 77 GLY A CA 1
ATOM 608 C C . GLY A 1 77 ? -6.156 3.714 -1.795 1.00 89.50 77 GLY A C 1
ATOM 609 O O . GLY A 1 77 ? -5.038 3.405 -2.202 1.00 89.50 77 GLY A O 1
ATOM 610 N N . ARG A 1 78 ? -6.843 4.742 -2.314 1.00 90.12 78 ARG A N 1
ATOM 611 C CA . ARG A 1 78 ? -6.316 5.603 -3.389 1.00 90.12 78 ARG A CA 1
ATOM 612 C C . ARG A 1 78 ? -5.060 6.351 -2.961 1.00 90.12 78 ARG A C 1
ATOM 614 O O . ARG A 1 78 ? -4.116 6.428 -3.739 1.00 90.12 78 ARG A O 1
ATOM 621 N N . MET A 1 79 ? -5.040 6.880 -1.739 1.00 86.94 79 MET A N 1
ATOM 622 C CA . MET A 1 79 ? -3.878 7.583 -1.194 1.00 86.94 79 MET A CA 1
ATOM 623 C C . MET A 1 79 ? -2.666 6.652 -1.084 1.00 86.94 79 MET A C 1
ATOM 625 O O . MET A 1 79 ? -1.576 7.007 -1.522 1.00 86.94 79 MET A O 1
ATOM 629 N N . ILE A 1 80 ? -2.864 5.436 -0.571 1.00 88.25 80 ILE A N 1
ATOM 630 C CA . ILE A 1 80 ? -1.813 4.411 -0.468 1.00 88.25 80 ILE A CA 1
ATOM 631 C C . ILE A 1 80 ? -1.309 3.991 -1.840 1.00 88.25 80 ILE A C 1
ATOM 633 O O . ILE A 1 80 ? -0.104 3.864 -2.038 1.00 88.25 80 ILE A O 1
ATOM 637 N N . LEU A 1 81 ? -2.218 3.802 -2.796 1.00 90.62 81 LEU A N 1
ATOM 638 C CA . LEU A 1 81 ? -1.849 3.477 -4.164 1.00 90.62 81 LEU A CA 1
ATOM 639 C C . LEU A 1 81 ? -0.993 4.586 -4.791 1.00 90.62 81 LEU A C 1
ATOM 641 O O . LEU A 1 81 ? 0.060 4.278 -5.345 1.00 90.62 81 LEU A O 1
ATOM 645 N N . SER A 1 82 ? -1.408 5.852 -4.665 1.00 88.88 82 SER A N 1
ATOM 646 C CA . SER A 1 82 ? -0.637 7.004 -5.158 1.00 88.88 82 SER A CA 1
ATOM 647 C C . SER A 1 82 ? 0.761 7.014 -4.555 1.00 88.88 82 SER A C 1
ATOM 649 O O . SER A 1 82 ? 1.746 7.074 -5.280 1.00 88.88 82 SER A O 1
ATOM 651 N N . GLU A 1 83 ? 0.855 6.849 -3.236 1.00 86.69 83 GLU A N 1
ATOM 652 C CA . GLU A 1 83 ? 2.118 6.890 -2.503 1.00 86.69 83 GLU A CA 1
ATOM 653 C C . GLU A 1 83 ? 3.069 5.755 -2.919 1.00 86.69 83 GLU A C 1
ATOM 655 O O . GLU A 1 83 ? 4.260 5.989 -3.121 1.00 86.69 83 GLU A O 1
ATOM 660 N N . ILE A 1 84 ? 2.569 4.531 -3.127 1.00 87.56 84 ILE A N 1
ATOM 661 C CA . ILE A 1 84 ? 3.388 3.410 -3.623 1.00 87.56 84 ILE A CA 1
ATOM 662 C C . ILE A 1 84 ? 3.874 3.669 -5.058 1.00 87.56 84 ILE A C 1
ATOM 664 O O . ILE A 1 84 ? 5.021 3.354 -5.388 1.00 87.56 84 ILE A O 1
ATOM 668 N N . LEU A 1 85 ? 3.020 4.233 -5.917 1.00 86.50 85 LEU A N 1
ATOM 669 C CA . LEU A 1 85 ? 3.350 4.509 -7.317 1.00 86.50 85 LEU A CA 1
ATOM 670 C C . LEU A 1 85 ? 4.333 5.680 -7.468 1.00 86.50 85 LEU A C 1
ATOM 672 O O . LEU A 1 85 ? 5.247 5.613 -8.294 1.00 86.50 85 LEU A O 1
ATOM 676 N N . GLU A 1 86 ? 4.170 6.734 -6.669 1.00 85.31 86 GLU A N 1
ATOM 677 C CA . GLU A 1 86 ? 5.011 7.936 -6.677 1.00 85.31 86 GLU A CA 1
ATOM 678 C C . GLU A 1 86 ? 6.362 7.709 -5.996 1.00 85.31 86 GLU A C 1
ATOM 680 O O . GLU A 1 86 ? 7.376 8.264 -6.431 1.00 85.31 86 GLU A O 1
ATOM 685 N N . ASN A 1 87 ? 6.409 6.841 -4.981 1.00 81.62 87 ASN A N 1
ATOM 686 C CA . ASN A 1 87 ? 7.617 6.530 -4.228 1.00 81.62 87 ASN A CA 1
ATOM 687 C C . ASN A 1 87 ? 8.034 5.061 -4.398 1.00 81.62 87 ASN A C 1
ATOM 689 O O . ASN A 1 87 ? 7.848 4.235 -3.499 1.00 81.62 87 ASN A O 1
ATOM 693 N N . PRO A 1 88 ? 8.779 4.730 -5.475 1.00 75.56 88 PRO A N 1
ATOM 694 C CA . PRO A 1 88 ? 9.300 3.384 -5.696 1.00 75.56 88 PRO A CA 1
ATOM 695 C C . PRO A 1 88 ? 10.195 2.850 -4.571 1.00 75.56 88 PRO A C 1
ATOM 697 O O . PRO A 1 88 ? 10.598 1.697 -4.622 1.00 75.56 88 PRO A O 1
ATOM 700 N N . ARG A 1 89 ? 10.611 3.665 -3.592 1.00 78.56 89 ARG A N 1
ATOM 701 C CA . ARG A 1 89 ? 11.464 3.241 -2.464 1.00 78.56 89 ARG A CA 1
ATOM 702 C C . ARG A 1 89 ? 10.792 2.224 -1.540 1.00 78.56 89 ARG A C 1
ATOM 704 O O . ARG A 1 89 ? 11.494 1.600 -0.755 1.00 78.56 89 ARG A O 1
ATOM 711 N N . TYR A 1 90 ? 9.468 2.086 -1.596 1.00 77.25 90 TYR A N 1
ATOM 712 C CA . TYR A 1 90 ? 8.746 1.183 -0.706 1.00 77.25 90 TYR A CA 1
ATOM 713 C C . TYR A 1 90 ? 8.798 -0.296 -1.123 1.00 77.25 90 TYR A C 1
ATOM 715 O O . TYR A 1 90 ? 8.333 -1.123 -0.349 1.00 77.25 90 TYR A O 1
ATOM 723 N N . ASP A 1 91 ? 9.398 -0.630 -2.276 1.00 84.88 91 ASP A N 1
ATOM 724 C CA . ASP A 1 91 ? 9.560 -2.006 -2.782 1.00 84.88 91 ASP A CA 1
ATOM 725 C C . ASP A 1 91 ? 8.260 -2.834 -2.707 1.00 84.88 91 ASP A C 1
ATOM 727 O O . ASP A 1 91 ? 8.263 -4.011 -2.349 1.00 84.88 91 ASP A O 1
ATOM 731 N N . TYR A 1 92 ? 7.136 -2.202 -3.063 1.00 89.19 92 TYR A N 1
ATOM 732 C CA . TYR A 1 92 ? 5.829 -2.842 -3.203 1.00 89.19 92 TYR A CA 1
ATOM 733 C C . TYR A 1 92 ? 5.366 -2.799 -4.660 1.00 89.19 92 TYR A C 1
ATOM 735 O O . TYR A 1 92 ? 5.573 -1.810 -5.367 1.00 89.19 92 TYR A O 1
ATOM 743 N N . HIS A 1 93 ? 4.702 -3.863 -5.095 1.00 90.31 93 HIS A N 1
ATOM 744 C CA . HIS A 1 93 ? 4.008 -3.945 -6.370 1.00 90.31 93 HIS A CA 1
ATOM 745 C C . HIS A 1 93 ? 2.531 -4.235 -6.114 1.00 90.31 93 HIS A C 1
ATOM 747 O O . HIS A 1 93 ? 2.182 -5.325 -5.668 1.00 90.31 93 HIS A O 1
ATOM 753 N N . VAL A 1 94 ? 1.658 -3.261 -6.377 1.00 92.44 94 VAL A N 1
ATOM 754 C CA . VAL A 1 94 ? 0.217 -3.442 -6.166 1.00 92.44 94 VAL A CA 1
ATOM 755 C C . VAL A 1 94 ? -0.358 -4.303 -7.289 1.00 92.44 94 VAL A C 1
ATOM 757 O O . VAL A 1 94 ? -0.371 -3.887 -8.446 1.00 92.44 94 VAL A O 1
ATOM 760 N N . VAL A 1 95 ? -0.833 -5.499 -6.939 1.00 91.62 95 VAL A N 1
ATOM 761 C CA . VAL A 1 95 ? -1.439 -6.463 -7.874 1.00 91.62 95 VAL A CA 1
ATOM 762 C C . VAL A 1 95 ? -2.844 -6.016 -8.279 1.00 91.62 95 VAL A C 1
ATOM 764 O O . VAL A 1 95 ? -3.249 -6.171 -9.430 1.00 91.62 95 VAL A O 1
ATOM 767 N N . GLY A 1 96 ? -3.589 -5.445 -7.335 1.00 92.25 96 GLY A N 1
ATOM 768 C CA . GLY A 1 96 ? -4.969 -5.027 -7.532 1.00 92.25 96 GLY A CA 1
ATOM 769 C C . GLY A 1 96 ? -5.563 -4.390 -6.282 1.00 92.25 96 GLY A C 1
ATOM 770 O O . GLY A 1 96 ? -4.973 -4.447 -5.198 1.00 92.25 96 GLY A O 1
ATOM 771 N N . LEU A 1 97 ? -6.743 -3.801 -6.452 1.00 94.31 97 LEU A N 1
ATOM 772 C CA . LEU A 1 97 ? -7.602 -3.387 -5.348 1.00 94.31 97 LEU A CA 1
ATOM 773 C C . LEU A 1 97 ? -8.827 -4.302 -5.268 1.00 94.31 97 LEU A C 1
ATOM 775 O O . LEU A 1 97 ? -9.256 -4.867 -6.274 1.00 94.31 97 LEU A O 1
ATOM 779 N N . ILE A 1 98 ? -9.384 -4.426 -4.073 1.00 93.44 98 ILE A N 1
ATOM 780 C CA . ILE A 1 98 ? -10.648 -5.110 -3.790 1.00 93.44 98 ILE A CA 1
ATOM 781 C C . ILE A 1 98 ? -11.549 -4.128 -3.051 1.00 93.44 98 ILE A C 1
ATOM 783 O O . ILE A 1 98 ? -11.064 -3.397 -2.190 1.00 93.44 98 ILE A O 1
ATOM 787 N N . ASP A 1 99 ? -12.834 -4.095 -3.376 1.00 90.94 99 ASP A N 1
ATOM 788 C CA . ASP A 1 99 ? -13.837 -3.325 -2.638 1.00 90.94 99 ASP A CA 1
ATOM 789 C C . ASP A 1 99 ? -15.180 -4.062 -2.688 1.00 90.94 99 ASP A C 1
ATOM 791 O O . ASP A 1 99 ? -15.489 -4.712 -3.685 1.00 90.94 99 ASP A O 1
ATOM 795 N N . ASP A 1 100 ? -15.968 -3.985 -1.620 1.00 87.56 100 ASP A N 1
ATOM 796 C CA . ASP A 1 100 ? -17.289 -4.625 -1.570 1.00 87.56 100 ASP A CA 1
ATOM 797 C C . ASP A 1 100 ? -18.332 -3.831 -2.378 1.00 87.56 100 ASP A C 1
ATOM 799 O O . ASP A 1 100 ? -19.398 -4.358 -2.699 1.00 87.56 100 ASP A O 1
ATOM 803 N N . ASP A 1 101 ? -18.030 -2.576 -2.729 1.00 87.56 101 ASP A N 1
ATOM 804 C CA . ASP A 1 101 ? -18.854 -1.760 -3.614 1.00 87.56 101 ASP A CA 1
ATOM 805 C C . ASP A 1 101 ? -18.807 -2.284 -5.060 1.00 87.56 101 ASP A C 1
ATOM 807 O O . ASP A 1 101 ? -17.809 -2.143 -5.776 1.00 87.56 101 ASP A O 1
ATOM 811 N N . VAL A 1 102 ? -19.922 -2.880 -5.487 1.00 85.19 102 VAL A N 1
ATOM 812 C CA . VAL A 1 102 ? -20.095 -3.490 -6.812 1.00 85.19 102 VAL A CA 1
ATOM 813 C C . VAL A 1 102 ? -19.961 -2.460 -7.934 1.00 85.19 102 VAL A C 1
ATOM 815 O O . VAL A 1 102 ? -19.491 -2.802 -9.020 1.00 85.19 102 VAL A O 1
ATOM 818 N N . ASP A 1 103 ? -20.285 -1.189 -7.681 1.00 87.06 103 ASP A N 1
ATOM 819 C CA . ASP A 1 103 ? -20.176 -0.127 -8.689 1.00 87.06 103 ASP A CA 1
ATOM 820 C C . ASP A 1 103 ? -18.712 0.165 -9.056 1.00 87.06 103 ASP A C 1
ATOM 822 O O . ASP A 1 103 ? -18.409 0.670 -10.141 1.00 87.06 103 ASP A O 1
ATOM 826 N N . LEU A 1 104 ? -17.777 -0.179 -8.166 1.00 84.50 104 LEU A N 1
ATOM 827 C CA . LEU A 1 104 ? -16.342 -0.037 -8.394 1.00 84.50 104 LEU A CA 1
ATOM 828 C C . LEU A 1 104 ? -15.744 -1.245 -9.125 1.00 84.50 104 LEU A C 1
ATOM 830 O O . LEU A 1 104 ? -14.625 -1.156 -9.645 1.00 84.50 104 LEU A O 1
ATOM 834 N N . HIS A 1 105 ? -16.450 -2.373 -9.200 1.00 86.19 105 HIS A N 1
ATOM 835 C CA . HIS A 1 105 ? -15.929 -3.588 -9.825 1.00 86.19 105 HIS A CA 1
ATOM 836 C C . HIS A 1 105 ? -15.640 -3.352 -11.311 1.00 86.19 105 HIS A C 1
ATOM 838 O O . HIS A 1 105 ? -16.320 -2.594 -11.997 1.00 86.19 105 HIS A O 1
ATOM 844 N N . HIS A 1 106 ? -14.574 -3.975 -11.820 1.00 77.38 106 HIS A N 1
ATOM 845 C CA . HIS A 1 106 ? -14.092 -3.811 -13.201 1.00 77.38 106 HIS A CA 1
ATOM 846 C C . HIS A 1 106 ? -13.616 -2.402 -13.591 1.00 77.38 106 HIS A C 1
ATOM 848 O O . HIS A 1 106 ? -13.196 -2.192 -14.733 1.00 77.38 106 HIS A O 1
ATOM 854 N N . THR A 1 107 ? -13.596 -1.448 -12.661 1.00 89.12 107 THR A N 1
ATOM 855 C CA . THR A 1 107 ? -12.956 -0.152 -12.886 1.00 89.12 107 THR A CA 1
ATOM 856 C C . THR A 1 107 ? -11.449 -0.222 -12.617 1.00 89.12 107 THR A C 1
ATOM 858 O O . THR A 1 107 ? -10.898 -1.232 -12.160 1.00 89.12 107 THR A O 1
ATOM 861 N N . ARG A 1 108 ? -10.738 0.856 -12.960 1.00 91.00 108 ARG A N 1
ATOM 862 C CA . ARG A 1 108 ? -9.307 1.003 -12.686 1.00 91.00 108 ARG A CA 1
ATOM 863 C C . ARG A 1 108 ? -9.048 2.298 -11.941 1.00 91.00 108 ARG A C 1
ATOM 865 O O . ARG A 1 108 ? -9.517 3.355 -12.352 1.00 91.00 108 ARG A O 1
ATOM 872 N N . ILE A 1 109 ? -8.207 2.226 -10.919 1.00 88.94 109 ILE A N 1
ATOM 873 C CA . ILE A 1 109 ? -7.698 3.388 -10.193 1.00 88.94 109 ILE A CA 1
ATOM 874 C C . ILE A 1 109 ? -6.208 3.497 -10.499 1.00 88.94 109 ILE A C 1
ATOM 876 O O . ILE A 1 109 ? -5.457 2.554 -10.271 1.00 88.94 109 ILE A O 1
ATOM 880 N N . MET A 1 110 ? -5.775 4.630 -11.063 1.00 87.62 110 MET A N 1
ATOM 881 C CA . MET A 1 110 ? -4.366 4.873 -11.429 1.00 87.62 110 MET A CA 1
ATOM 882 C C . MET A 1 110 ? -3.747 3.729 -12.261 1.00 87.62 110 MET A C 1
ATOM 884 O O . MET A 1 110 ? -2.602 3.334 -12.068 1.00 87.62 110 MET A O 1
ATOM 888 N N . GLY A 1 111 ? -4.536 3.149 -13.173 1.00 88.56 111 GLY A N 1
ATOM 889 C CA . GLY A 1 111 ? -4.126 2.023 -14.020 1.00 88.56 111 GLY A CA 1
ATOM 890 C C . GLY A 1 111 ? -4.182 0.638 -13.358 1.00 88.56 111 GLY A C 1
ATOM 891 O O . GLY A 1 111 ? -4.073 -0.357 -14.076 1.00 88.56 111 GLY A O 1
ATOM 892 N N . THR A 1 112 ? -4.424 0.565 -12.046 1.00 91.88 112 THR A N 1
ATOM 893 C CA . THR A 1 112 ? -4.530 -0.675 -11.260 1.00 91.88 112 THR A CA 1
ATOM 894 C C . THR A 1 112 ? -5.982 -1.172 -11.243 1.00 91.88 112 THR A C 1
ATOM 896 O O . THR A 1 112 ? -6.883 -0.369 -10.990 1.00 91.88 112 THR A O 1
ATOM 899 N N . PRO A 1 113 ? -6.250 -2.456 -11.544 1.00 92.12 113 PRO A N 1
ATOM 900 C CA . PRO A 1 113 ? -7.610 -2.985 -11.615 1.00 92.12 113 PRO A CA 1
ATOM 901 C C . PRO A 1 113 ? -8.238 -3.192 -10.236 1.00 92.12 113 PRO A C 1
ATOM 903 O O . PRO A 1 113 ? -7.561 -3.602 -9.290 1.00 92.12 113 PRO A O 1
ATOM 906 N N . ILE A 1 114 ? -9.551 -2.970 -10.160 1.00 93.00 114 ILE A N 1
ATOM 907 C CA . ILE A 1 114 ? -10.385 -3.453 -9.059 1.00 93.00 114 ILE A CA 1
ATOM 908 C C . ILE A 1 114 ? -10.862 -4.858 -9.425 1.00 93.00 114 ILE A C 1
ATOM 910 O O . ILE A 1 114 ? -11.573 -5.049 -10.414 1.00 93.00 114 ILE A O 1
ATOM 914 N N . LEU A 1 115 ? -10.394 -5.851 -8.672 1.00 89.38 115 LEU A N 1
ATOM 915 C CA . LEU A 1 115 ? -10.542 -7.268 -9.003 1.00 89.38 115 LEU A CA 1
ATOM 916 C C . LEU A 1 115 ? -11.933 -7.827 -8.659 1.00 89.38 115 LEU A C 1
ATOM 918 O O . LEU A 1 115 ? -12.306 -8.860 -9.216 1.00 89.38 115 LEU A O 1
ATOM 922 N N . GLY A 1 116 ? -12.668 -7.158 -7.767 1.00 89.31 116 GLY A N 1
ATOM 923 C CA . GLY A 1 116 ? -13.962 -7.582 -7.223 1.00 89.31 116 GLY A CA 1
ATOM 924 C C . GLY A 1 116 ? -14.046 -7.283 -5.725 1.00 89.31 116 GLY A C 1
ATOM 925 O O . GLY A 1 116 ? -13.336 -6.392 -5.249 1.00 89.31 116 GLY A O 1
ATOM 926 N N . GLY A 1 117 ? -14.874 -8.044 -5.010 1.00 87.69 117 GLY A N 1
ATOM 927 C CA . GLY A 1 117 ? -15.032 -8.014 -3.557 1.00 87.69 117 GLY A CA 1
ATOM 928 C C . GLY A 1 117 ? -14.260 -9.126 -2.839 1.00 87.69 117 GLY A C 1
ATOM 929 O O . GLY A 1 117 ? -13.270 -9.669 -3.344 1.00 87.69 117 GLY A O 1
ATOM 930 N N . VAL A 1 118 ? -14.710 -9.459 -1.627 1.00 84.31 118 VAL A N 1
ATOM 931 C CA . VAL A 1 118 ? -14.079 -10.453 -0.741 1.00 84.31 118 VAL A CA 1
ATOM 932 C C . VAL A 1 118 ? -13.856 -11.822 -1.401 1.00 84.31 118 VAL A C 1
ATOM 934 O O . VAL A 1 118 ? -12.876 -12.492 -1.100 1.00 84.31 118 VAL A O 1
ATOM 937 N N . GLU A 1 119 ? -14.705 -12.225 -2.345 1.00 83.75 119 GLU A N 1
ATOM 938 C CA . GLU A 1 119 ? -14.641 -13.499 -3.075 1.00 83.75 119 GLU A CA 1
ATOM 939 C C . GLU A 1 119 ? -13.375 -13.664 -3.928 1.00 83.75 119 GLU A C 1
ATOM 941 O O . GLU A 1 119 ? -12.996 -14.770 -4.316 1.00 83.75 119 GLU A O 1
ATOM 946 N N . VAL A 1 120 ? -12.695 -12.562 -4.239 1.00 83.81 120 VAL A N 1
ATOM 947 C CA . VAL A 1 120 ? -11.420 -12.584 -4.959 1.00 83.81 120 VAL A CA 1
ATOM 948 C C . VAL A 1 120 ? -10.303 -13.157 -4.089 1.00 83.81 120 VAL A C 1
ATOM 950 O O . VAL A 1 120 ? -9.345 -13.708 -4.630 1.00 83.81 120 VAL A O 1
ATOM 953 N N . LEU A 1 121 ? -10.430 -13.068 -2.763 1.00 80.00 121 LEU A N 1
ATOM 954 C CA . LEU A 1 121 ? -9.454 -13.601 -1.814 1.00 80.00 121 LEU A CA 1
ATOM 955 C C . LEU A 1 121 ? -9.325 -15.129 -1.888 1.00 80.00 121 LEU A C 1
ATOM 957 O O . LEU A 1 121 ? -8.247 -15.650 -1.624 1.00 80.00 121 LEU A O 1
ATOM 961 N N . ASP A 1 122 ? -10.383 -15.830 -2.304 1.00 75.44 122 ASP A N 1
ATOM 962 C CA . ASP A 1 122 ? -10.378 -17.290 -2.475 1.00 75.44 122 ASP A CA 1
ATOM 963 C C . ASP A 1 122 ? -9.682 -17.737 -3.769 1.00 75.44 122 ASP A C 1
ATOM 965 O O . ASP A 1 122 ? -9.451 -18.927 -4.003 1.00 75.44 122 ASP A O 1
ATOM 969 N N . ARG A 1 123 ? -9.344 -16.794 -4.654 1.00 79.44 123 ARG A N 1
ATOM 970 C CA . ARG A 1 123 ? -8.578 -17.093 -5.863 1.00 79.44 123 ARG A CA 1
ATOM 971 C C . ARG A 1 123 ? -7.109 -17.234 -5.477 1.00 79.44 123 ARG A C 1
ATOM 973 O O . ARG A 1 123 ? -6.595 -16.436 -4.702 1.00 79.44 123 ARG A O 1
ATOM 980 N N . ASN A 1 124 ? -6.412 -18.202 -6.078 1.00 73.75 124 ASN A N 1
ATOM 981 C CA . ASN A 1 124 ? -4.957 -18.364 -5.950 1.00 73.75 124 ASN A CA 1
ATOM 982 C C . ASN A 1 124 ? -4.218 -17.183 -6.603 1.00 73.75 124 ASN A C 1
ATOM 984 O O . ASN A 1 124 ? -3.682 -17.287 -7.708 1.00 73.75 124 ASN A O 1
ATOM 988 N N . LEU A 1 125 ? -4.241 -16.036 -5.936 1.00 81.56 125 LEU A N 1
ATOM 989 C CA . LEU A 1 125 ? -3.509 -14.845 -6.307 1.00 81.56 125 LEU A CA 1
ATOM 990 C C . LEU A 1 125 ? -2.122 -14.913 -5.676 1.00 81.56 125 LEU A C 1
ATOM 992 O O . LEU A 1 125 ? -1.968 -15.149 -4.482 1.00 81.56 125 LEU A O 1
ATOM 996 N N . ASP A 1 126 ? -1.112 -14.681 -6.501 1.00 86.12 126 ASP A N 1
ATOM 997 C CA . ASP A 1 126 ? 0.272 -14.554 -6.060 1.00 86.12 126 ASP A CA 1
ATOM 998 C C . ASP A 1 126 ? 0.443 -13.184 -5.373 1.00 86.12 126 ASP A C 1
ATOM 1000 O O . ASP A 1 126 ? 0.573 -12.149 -6.041 1.00 86.12 126 ASP A O 1
ATOM 1004 N N . ILE A 1 127 ? 0.295 -13.170 -4.044 1.00 90.62 127 ILE A N 1
ATOM 1005 C CA . ILE A 1 127 ? 0.303 -11.991 -3.164 1.00 90.62 127 ILE A CA 1
ATOM 1006 C C . ILE A 1 127 ? 1.157 -12.309 -1.931 1.00 90.62 127 ILE A C 1
ATOM 1008 O O . ILE A 1 127 ? 0.956 -13.330 -1.277 1.00 90.62 127 ILE A O 1
ATOM 1012 N N . ASP A 1 128 ? 2.053 -11.392 -1.575 1.00 91.06 128 ASP A N 1
ATOM 1013 C CA . ASP A 1 128 ? 2.916 -11.489 -0.395 1.00 91.06 128 ASP A CA 1
ATOM 1014 C C . ASP A 1 128 ? 2.323 -10.787 0.835 1.00 91.06 128 ASP A C 1
ATOM 1016 O O . ASP A 1 128 ? 2.663 -11.122 1.971 1.00 91.06 128 ASP A O 1
ATOM 1020 N N . GLU A 1 129 ? 1.494 -9.756 0.630 1.00 91.81 129 GLU A N 1
ATOM 1021 C CA . GLU A 1 129 ? 0.985 -8.913 1.713 1.00 91.81 129 GLU A CA 1
ATOM 1022 C C . GLU A 1 129 ? -0.375 -8.268 1.375 1.00 91.81 129 GLU A C 1
ATOM 1024 O O . GLU A 1 129 ? -0.624 -7.874 0.235 1.00 91.81 129 GLU A O 1
ATOM 1029 N N . VAL A 1 130 ? -1.260 -8.122 2.367 1.00 93.44 130 VAL A N 1
ATOM 1030 C CA . VAL A 1 130 ? -2.576 -7.468 2.211 1.00 93.44 130 VAL A CA 1
ATOM 1031 C C . VAL A 1 130 ? -2.639 -6.183 3.033 1.00 93.44 130 VAL A C 1
ATOM 1033 O O . VAL A 1 130 ? -2.336 -6.183 4.227 1.00 93.44 130 VAL A O 1
ATOM 1036 N N . PHE A 1 131 ? -3.056 -5.078 2.417 1.00 92.94 131 PHE A N 1
ATOM 1037 C CA . PHE A 1 131 ? -3.275 -3.794 3.088 1.00 92.94 131 PHE A CA 1
ATOM 1038 C C . PHE A 1 131 ? -4.770 -3.510 3.210 1.00 92.94 131 PHE A C 1
ATOM 1040 O O . PHE A 1 131 ? -5.463 -3.386 2.208 1.00 92.94 131 PHE A O 1
ATOM 1047 N N . ILE A 1 132 ? -5.270 -3.363 4.435 1.00 92.19 132 ILE A N 1
ATOM 1048 C CA . ILE A 1 132 ? -6.666 -3.023 4.720 1.00 92.19 132 ILE A CA 1
ATOM 1049 C C . ILE A 1 132 ? -6.771 -1.505 4.885 1.00 92.19 132 ILE A C 1
ATOM 1051 O O . ILE A 1 132 ? -6.396 -0.949 5.921 1.00 92.19 132 ILE A O 1
ATOM 1055 N N . ALA A 1 133 ? -7.296 -0.838 3.861 1.00 90.69 133 ALA A N 1
ATOM 1056 C CA . ALA A 1 133 ? -7.392 0.611 3.728 1.00 90.69 133 ALA A CA 1
ATOM 1057 C C . ALA A 1 133 ? -8.842 1.109 3.852 1.00 90.69 133 ALA A C 1
ATOM 1059 O O . ALA A 1 133 ? -9.349 1.840 3.003 1.00 90.69 133 ALA A O 1
ATOM 1060 N N . MET A 1 134 ? -9.514 0.721 4.939 1.00 87.81 134 MET A N 1
ATOM 1061 C CA . MET A 1 134 ? -10.904 1.101 5.230 1.00 87.81 134 MET A CA 1
ATOM 1062 C C . MET A 1 134 ? -11.064 1.627 6.667 1.00 87.81 134 MET A C 1
ATOM 1064 O O . MET A 1 134 ? -11.724 1.001 7.496 1.00 87.81 134 MET A O 1
ATOM 1068 N N . PRO A 1 135 ? -10.453 2.768 7.019 1.00 81.44 135 PRO A N 1
ATOM 1069 C CA . PRO A 1 135 ? -10.558 3.298 8.377 1.00 81.44 135 PRO A CA 1
ATOM 1070 C C . PRO A 1 135 ? -11.939 3.885 8.697 1.00 81.44 135 PRO A C 1
ATOM 1072 O O . PRO A 1 135 ? -12.324 3.912 9.861 1.00 81.44 135 PRO A O 1
ATOM 1075 N N . SER A 1 136 ? -12.688 4.335 7.685 1.00 81.69 136 SER A N 1
ATOM 1076 C CA . SER A 1 136 ? -13.994 4.991 7.835 1.00 81.69 136 SER A CA 1
ATOM 1077 C C . SER A 1 136 ? -15.188 4.033 7.879 1.00 81.69 136 SER A C 1
ATOM 1079 O O . SER A 1 136 ? -16.296 4.468 8.188 1.00 81.69 136 SER A O 1
ATOM 1081 N N . VAL A 1 137 ? -15.002 2.748 7.559 1.00 83.19 137 VAL A N 1
ATOM 1082 C CA . VAL A 1 137 ? -16.107 1.779 7.590 1.00 83.19 137 VAL A CA 1
ATOM 1083 C C . VAL A 1 137 ? -16.443 1.386 9.026 1.00 83.19 137 VAL A C 1
ATOM 1085 O O . VAL A 1 137 ? -15.589 1.417 9.917 1.00 83.19 137 VAL A O 1
ATOM 1088 N N . SER A 1 138 ? -17.699 0.987 9.251 1.00 83.06 138 SER A N 1
ATOM 1089 C CA . SER A 1 138 ? -18.149 0.558 10.578 1.00 83.06 138 SER A CA 1
ATOM 1090 C C . SER A 1 138 ? -17.256 -0.552 11.141 1.00 83.06 138 SER A C 1
ATOM 1092 O O . SER A 1 138 ? -16.818 -1.451 10.417 1.00 83.06 138 SER A O 1
ATOM 1094 N N . HIS A 1 139 ? -17.027 -0.523 12.454 1.00 80.38 139 HIS A N 1
ATOM 1095 C CA . HIS A 1 139 ? -16.180 -1.503 13.132 1.00 80.38 139 HIS A CA 1
ATOM 1096 C C . HIS A 1 139 ? -16.616 -2.950 12.838 1.00 80.38 139 HIS A C 1
ATOM 1098 O O . HIS A 1 139 ? -15.791 -3.804 12.527 1.00 80.38 139 HIS A O 1
ATOM 1104 N N . ALA A 1 140 ? -17.924 -3.222 12.873 1.00 83.19 140 ALA A N 1
ATOM 1105 C CA . ALA A 1 140 ? -18.480 -4.548 12.607 1.00 83.19 140 ALA A CA 1
ATOM 1106 C C . ALA A 1 140 ? -18.234 -5.037 11.169 1.00 83.19 140 ALA A C 1
ATOM 1108 O O . ALA A 1 140 ? -18.114 -6.239 10.936 1.00 83.19 140 ALA A O 1
ATOM 1109 N N . HIS A 1 141 ? -18.189 -4.127 10.195 1.00 84.56 141 HIS A N 1
ATOM 1110 C CA . HIS A 1 141 ? -17.880 -4.469 8.810 1.00 84.56 141 HIS A CA 1
ATOM 1111 C C . HIS A 1 141 ? -16.372 -4.667 8.617 1.00 84.56 141 HIS A C 1
ATOM 1113 O O . HIS A 1 141 ? -15.953 -5.696 8.095 1.00 84.56 141 HIS A O 1
ATOM 1119 N N . ARG A 1 142 ? -15.547 -3.768 9.171 1.00 86.75 142 ARG A N 1
ATOM 1120 C CA . ARG A 1 142 ? -14.084 -3.912 9.175 1.00 86.75 142 ARG A CA 1
ATOM 1121 C C . ARG A 1 142 ? -13.642 -5.235 9.801 1.00 86.75 142 ARG A C 1
ATOM 1123 O O . ARG A 1 142 ? -12.787 -5.913 9.243 1.00 86.75 142 ARG A O 1
ATOM 1130 N N . GLN A 1 143 ? -14.256 -5.629 10.918 1.00 85.69 143 GLN A N 1
ATOM 1131 C CA . GLN A 1 143 ? -13.949 -6.887 11.599 1.00 85.69 143 GLN A CA 1
ATOM 1132 C C . GLN A 1 143 ? -14.251 -8.110 10.735 1.00 85.69 143 GLN A C 1
ATOM 1134 O O . GLN A 1 143 ? -13.467 -9.055 10.713 1.00 85.69 143 GLN A O 1
ATOM 1139 N N . ARG A 1 144 ? -15.377 -8.095 10.009 1.00 87.94 144 ARG A N 1
ATOM 1140 C CA . ARG A 1 144 ? -15.723 -9.176 9.077 1.00 87.94 144 ARG A CA 1
ATOM 1141 C C . ARG A 1 144 ? -14.636 -9.348 8.024 1.00 87.94 144 ARG A C 1
ATOM 1143 O O . ARG A 1 144 ? -14.191 -10.467 7.805 1.00 87.94 144 ARG A O 1
ATOM 1150 N N . ILE A 1 145 ? -14.157 -8.244 7.462 1.00 88.62 145 ILE A N 1
ATOM 1151 C CA . ILE A 1 145 ? -13.114 -8.269 6.435 1.00 88.62 145 ILE A CA 1
ATOM 1152 C C . ILE A 1 145 ? -11.775 -8.736 7.009 1.00 88.62 145 ILE A C 1
ATOM 1154 O O . ILE A 1 145 ? -11.125 -9.595 6.421 1.00 88.62 145 ILE A O 1
ATOM 1158 N N . ILE A 1 146 ? -11.380 -8.231 8.182 1.00 89.00 146 ILE A N 1
ATOM 1159 C CA . ILE A 1 146 ? -10.173 -8.686 8.888 1.00 89.00 146 ILE A CA 1
ATOM 1160 C C . ILE A 1 146 ? -10.218 -10.204 9.099 1.00 89.00 146 ILE A C 1
ATOM 1162 O O . ILE A 1 146 ? -9.231 -10.892 8.840 1.00 89.00 146 ILE A O 1
ATOM 1166 N N . ASN A 1 147 ? -11.367 -10.732 9.522 1.00 87.69 147 ASN A N 1
ATOM 1167 C CA . ASN A 1 147 ? -11.545 -12.163 9.729 1.00 87.69 147 ASN A CA 1
ATOM 1168 C C . ASN A 1 147 ? -11.410 -12.938 8.410 1.00 87.69 147 ASN A C 1
ATOM 1170 O O . ASN A 1 147 ? -10.675 -13.923 8.386 1.00 87.69 147 ASN A O 1
ATOM 1174 N N . SER A 1 148 ? -12.028 -12.480 7.316 1.00 87.56 148 SER A N 1
ATOM 1175 C CA . SER A 1 148 ? -11.884 -13.108 5.993 1.00 87.56 148 SER A CA 1
ATOM 1176 C C . SER A 1 148 ? -10.429 -13.121 5.516 1.00 87.56 148 SER A C 1
ATOM 1178 O O . SER A 1 148 ? -9.911 -14.165 5.133 1.00 87.56 148 SER A O 1
ATOM 1180 N N . VAL A 1 149 ? -9.721 -11.992 5.617 1.00 87.94 149 VAL A N 1
ATOM 1181 C CA . VAL A 1 149 ? -8.311 -11.885 5.201 1.00 87.94 149 VAL A CA 1
ATOM 1182 C C . VAL A 1 149 ? -7.400 -12.755 6.075 1.00 87.94 149 VAL A C 1
ATOM 1184 O O . VAL A 1 149 ? -6.476 -13.390 5.569 1.00 87.94 149 VAL A O 1
ATOM 1187 N N . SER A 1 150 ? -7.668 -12.845 7.382 1.00 85.12 150 SER A N 1
ATOM 1188 C CA . SER A 1 150 ? -6.848 -13.638 8.309 1.00 85.12 150 SER A CA 1
ATOM 1189 C C . SER A 1 150 ? -6.828 -15.138 7.985 1.00 85.12 150 SER A C 1
ATOM 1191 O O . SER A 1 150 ? -5.842 -15.816 8.282 1.00 85.12 150 SER A O 1
ATOM 1193 N N . GLN A 1 151 ? -7.872 -15.658 7.327 1.00 84.94 151 GLN A N 1
ATOM 1194 C CA . GLN A 1 151 ? -7.952 -17.067 6.930 1.00 84.94 151 GLN A CA 1
ATOM 1195 C C . GLN A 1 151 ? -6.912 -17.441 5.865 1.00 84.94 151 GLN A C 1
ATOM 1197 O O . GLN A 1 151 ? -6.472 -18.589 5.820 1.00 84.94 151 GLN A O 1
ATOM 1202 N N . LEU A 1 152 ? -6.450 -16.467 5.074 1.00 82.31 152 LEU A N 1
ATOM 1203 C CA . LEU A 1 152 ? -5.457 -16.661 4.014 1.00 82.31 152 LEU A CA 1
ATOM 1204 C C . LEU A 1 152 ? -4.040 -16.895 4.553 1.00 82.31 152 LEU A C 1
ATOM 1206 O O . LEU A 1 152 ? -3.161 -17.310 3.804 1.00 82.31 152 LEU A O 1
ATOM 1210 N N . LYS A 1 153 ? -3.794 -16.626 5.846 1.00 83.69 153 LYS A N 1
ATOM 1211 C CA . LYS A 1 153 ? -2.462 -16.692 6.485 1.00 83.69 153 LYS A CA 1
ATOM 1212 C C . LYS A 1 153 ? -1.395 -15.825 5.793 1.00 83.69 153 LYS A C 1
ATOM 1214 O O . LYS A 1 153 ? -0.201 -16.083 5.936 1.00 83.69 153 LYS A O 1
ATOM 1219 N N . ILE A 1 154 ? -1.818 -14.781 5.081 1.00 88.50 154 ILE A N 1
ATOM 1220 C CA . ILE A 1 154 ? -0.937 -13.805 4.432 1.00 88.50 154 ILE A CA 1
ATOM 1221 C C . ILE A 1 154 ? -0.665 -12.655 5.419 1.00 88.50 154 ILE A C 1
ATOM 1223 O O . ILE A 1 154 ? -1.589 -12.206 6.111 1.00 88.50 154 ILE A O 1
ATOM 1227 N N . PRO A 1 155 ? 0.578 -12.145 5.511 1.00 90.31 155 PRO A N 1
ATOM 1228 C CA . PRO A 1 155 ? 0.883 -10.940 6.273 1.00 90.31 155 PRO A CA 1
ATOM 1229 C C . PRO A 1 155 ? -0.082 -9.796 5.937 1.00 90.31 155 PRO A C 1
ATOM 1231 O O . PRO A 1 155 ? -0.314 -9.481 4.772 1.00 90.31 155 PRO A O 1
ATOM 1234 N N . THR A 1 156 ? -0.662 -9.178 6.966 1.00 91.62 156 THR A N 1
ATOM 1235 C CA . THR A 1 156 ? -1.697 -8.149 6.799 1.00 91.62 156 THR A CA 1
ATOM 1236 C C . THR A 1 156 ? -1.332 -6.887 7.574 1.00 91.62 156 THR A C 1
ATOM 1238 O O . THR A 1 156 ? -0.924 -6.958 8.739 1.00 91.62 156 THR A O 1
ATOM 1241 N N . LYS A 1 157 ? -1.501 -5.723 6.941 1.00 91.31 157 LYS A N 1
ATOM 1242 C CA . LYS A 1 157 ? -1.367 -4.400 7.566 1.00 91.31 157 LYS A CA 1
ATOM 1243 C C . LYS A 1 157 ? -2.686 -3.643 7.508 1.00 91.31 157 LYS A C 1
ATOM 1245 O O . LYS A 1 157 ? -3.407 -3.721 6.518 1.00 91.31 157 LYS A O 1
ATOM 1250 N N . ILE A 1 158 ? -2.982 -2.891 8.561 1.00 89.12 158 ILE A N 1
ATOM 1251 C CA . ILE A 1 158 ? -4.166 -2.033 8.658 1.00 89.12 158 ILE A CA 1
ATOM 1252 C C . ILE A 1 158 ? -3.738 -0.572 8.623 1.00 89.12 158 ILE A C 1
ATOM 1254 O O . ILE A 1 158 ? -2.742 -0.190 9.243 1.00 89.12 158 ILE A O 1
ATOM 1258 N N . VAL A 1 159 ? -4.541 0.228 7.929 1.00 84.62 159 VAL A N 1
ATOM 1259 C CA . VAL A 1 159 ? -4.458 1.686 7.914 1.00 84.62 159 VAL A CA 1
ATOM 1260 C C . VAL A 1 159 ? -5.289 2.262 9.050 1.00 84.62 159 VAL A C 1
ATOM 1262 O O . VAL A 1 159 ? -6.487 1.986 9.160 1.00 84.62 159 VAL A O 1
ATOM 1265 N N . THR A 1 160 ? -4.663 3.079 9.883 1.00 72.81 160 THR A N 1
ATOM 1266 C CA . THR A 1 160 ? -5.290 3.729 11.037 1.00 72.81 160 THR A CA 1
ATOM 1267 C C . THR A 1 160 ? -5.868 5.098 10.665 1.00 72.81 160 THR A C 1
ATOM 1269 O O . THR A 1 160 ? -5.306 5.845 9.866 1.00 72.81 160 THR A O 1
ATOM 1272 N N . SER A 1 161 ? -7.043 5.423 11.218 1.00 65.12 161 SER A N 1
ATOM 1273 C CA . SER A 1 161 ? -7.824 6.634 10.907 1.00 65.12 161 SER A CA 1
ATOM 1274 C C . SER A 1 161 ? -7.107 7.938 11.275 1.00 65.12 161 SER A C 1
ATOM 1276 O O . SER A 1 161 ? -7.270 8.934 10.573 1.00 65.12 161 SER A O 1
ATOM 1278 N N . SER A 1 162 ? -6.287 7.926 12.329 1.00 56.41 162 SER A N 1
ATOM 1279 C CA . SER A 1 162 ? -5.487 9.070 12.787 1.00 56.41 162 SER A CA 1
ATOM 1280 C C . SER A 1 162 ? -4.435 9.524 11.776 1.00 56.41 162 SER A C 1
ATOM 1282 O O . SER A 1 162 ? -4.077 10.700 11.740 1.00 56.41 162 SER A O 1
ATOM 1284 N N . ASP A 1 163 ? -3.957 8.612 10.930 1.00 54.84 163 ASP A N 1
ATOM 1285 C CA . ASP A 1 163 ? -2.714 8.823 10.185 1.00 54.84 163 ASP A CA 1
ATOM 1286 C C . ASP A 1 163 ? -2.943 9.331 8.758 1.00 54.84 163 ASP A C 1
ATOM 1288 O O . ASP A 1 163 ? -2.008 9.783 8.102 1.00 54.84 163 ASP A O 1
ATOM 1292 N N . LEU A 1 164 ? -4.192 9.308 8.282 1.00 54.56 164 LEU A N 1
ATOM 1293 C CA . LEU A 1 164 ? -4.582 9.869 6.982 1.00 54.56 164 LEU A CA 1
ATOM 1294 C C . LEU A 1 164 ? -4.761 11.391 7.014 1.00 54.56 164 LEU A C 1
ATOM 1296 O O . LEU A 1 164 ? -4.713 12.035 5.968 1.00 54.56 164 LEU A O 1
ATOM 1300 N N . LEU A 1 165 ? -4.967 11.973 8.200 1.00 50.91 165 LEU A N 1
ATOM 1301 C CA . LEU A 1 165 ? -5.109 13.422 8.379 1.00 50.91 165 LEU A CA 1
ATOM 1302 C C . LEU A 1 165 ? -3.763 14.156 8.290 1.00 50.91 165 LEU A C 1
ATOM 1304 O O . LEU A 1 165 ? -3.726 15.356 8.020 1.00 50.91 165 LEU A O 1
ATOM 1308 N N . ILE A 1 166 ? -2.652 13.443 8.480 1.00 51.44 166 ILE A N 1
ATOM 1309 C CA . ILE A 1 166 ? -1.310 14.016 8.457 1.00 51.44 166 ILE A CA 1
ATOM 1310 C C . ILE A 1 166 ? -0.787 13.924 7.026 1.00 51.44 166 ILE A C 1
ATOM 1312 O O . ILE A 1 166 ? -0.113 12.970 6.635 1.00 51.44 166 ILE A O 1
ATOM 1316 N N . GLN A 1 167 ? -1.125 14.930 6.221 1.00 51.59 167 GLN A N 1
ATOM 1317 C CA . GLN A 1 167 ? -0.503 15.129 4.918 1.00 51.59 167 GLN A CA 1
ATOM 1318 C C . GLN A 1 167 ? 1.031 15.083 5.078 1.00 51.59 167 GLN A C 1
ATOM 1320 O O . GLN A 1 167 ? 1.623 15.879 5.803 1.00 51.59 167 GLN A O 1
ATOM 1325 N N . SER A 1 168 ? 1.679 14.166 4.355 1.00 50.72 168 SER A N 1
ATOM 1326 C CA . SER A 1 168 ? 3.088 14.236 3.928 1.00 50.72 168 SER A CA 1
ATOM 1327 C C . SER A 1 168 ? 4.244 14.036 4.928 1.00 50.72 168 SER A C 1
ATOM 1329 O O . SER A 1 168 ? 5.186 14.821 4.910 1.00 50.72 168 SER A O 1
ATOM 1331 N N . SER A 1 169 ? 4.330 12.942 5.699 1.00 53.09 169 SER A N 1
ATOM 1332 C CA . SER A 1 169 ? 5.699 12.578 6.156 1.00 53.09 169 SER A CA 1
ATOM 1333 C C . SER A 1 169 ? 6.055 11.115 6.366 1.00 53.09 169 SER A C 1
ATOM 1335 O O . SER A 1 169 ? 7.240 10.816 6.261 1.00 53.09 169 SER A O 1
ATOM 1337 N N . ASP A 1 170 ? 5.125 10.184 6.599 1.00 62.97 170 ASP A N 1
ATOM 1338 C CA . ASP A 1 170 ? 5.548 8.790 6.792 1.00 62.97 170 ASP A CA 1
ATOM 1339 C C . ASP A 1 170 ? 4.444 7.767 6.465 1.00 62.97 170 ASP A C 1
ATOM 1341 O O . ASP A 1 170 ? 3.701 7.311 7.334 1.00 62.97 170 ASP A O 1
ATOM 1345 N N . PHE A 1 171 ? 4.395 7.322 5.204 1.00 68.44 171 PHE A N 1
ATOM 1346 C CA . PHE A 1 171 ? 3.595 6.173 4.739 1.00 68.44 171 PHE A CA 1
ATOM 1347 C C . PHE A 1 171 ? 3.770 4.915 5.607 1.00 68.44 171 PHE A C 1
ATOM 1349 O O . PHE A 1 171 ? 2.865 4.103 5.763 1.00 68.44 171 PHE A O 1
ATOM 1356 N N . ARG A 1 172 ? 4.961 4.734 6.189 1.00 68.75 172 ARG A N 1
ATOM 1357 C CA . ARG A 1 172 ? 5.251 3.604 7.080 1.00 68.75 172 ARG A CA 1
ATOM 1358 C C . ARG A 1 172 ? 4.613 3.735 8.458 1.00 68.75 172 ARG A C 1
ATOM 1360 O O . ARG A 1 172 ? 4.450 2.714 9.112 1.00 68.75 172 ARG A O 1
ATOM 1367 N N . ARG A 1 173 ? 4.295 4.951 8.911 1.00 70.12 173 ARG A N 1
ATOM 1368 C CA . ARG A 1 173 ? 3.622 5.167 10.199 1.00 70.12 173 ARG A CA 1
ATOM 1369 C C . ARG A 1 173 ? 2.118 4.985 10.088 1.00 70.12 173 ARG A C 1
ATOM 1371 O O . ARG A 1 173 ? 1.528 4.520 11.050 1.00 70.12 173 ARG A O 1
ATOM 1378 N N . SER A 1 174 ? 1.533 5.281 8.925 1.00 73.62 174 SER A N 1
ATOM 1379 C CA . SER A 1 174 ? 0.089 5.140 8.700 1.00 73.62 174 SER A CA 1
ATOM 1380 C C . SER A 1 174 ? -0.393 3.702 8.544 1.00 73.62 174 SER A C 1
ATOM 1382 O O . SER A 1 174 ? -1.596 3.452 8.484 1.00 73.62 174 SER A O 1
ATOM 1384 N N . MET A 1 175 ? 0.537 2.750 8.474 1.00 81.06 175 MET A N 1
ATOM 1385 C CA . MET A 1 175 ? 0.242 1.331 8.385 1.00 81.06 175 MET A CA 1
ATOM 1386 C C . MET A 1 175 ? 0.925 0.585 9.514 1.00 81.06 175 MET A C 1
ATOM 1388 O O . MET A 1 175 ? 2.145 0.644 9.672 1.00 81.06 175 MET A O 1
ATOM 1392 N N . ARG A 1 176 ? 0.150 -0.216 10.237 1.00 85.88 176 ARG A N 1
ATOM 1393 C CA . ARG A 1 176 ? 0.678 -1.113 11.263 1.00 85.88 176 ARG A CA 1
ATOM 1394 C C . ARG A 1 176 ? 0.314 -2.565 10.967 1.00 85.88 176 ARG A C 1
ATOM 1396 O O . ARG A 1 176 ? -0.720 -2.814 10.345 1.00 85.88 176 ARG A O 1
ATOM 1403 N N . PRO A 1 177 ? 1.133 -3.532 11.410 1.00 87.31 177 PRO A N 1
ATOM 1404 C CA . PRO A 1 177 ? 0.758 -4.938 11.360 1.00 87.31 177 PRO A CA 1
ATOM 1405 C C . PRO A 1 177 ? -0.570 -5.184 12.080 1.00 87.31 177 PRO A C 1
ATOM 1407 O O . PRO A 1 177 ? -0.869 -4.540 13.094 1.00 87.31 177 PRO A O 1
ATOM 1410 N N . LEU A 1 178 ? -1.343 -6.131 11.555 1.00 85.88 178 LEU A N 1
ATOM 1411 C CA . LEU A 1 178 ? -2.536 -6.649 12.212 1.00 85.88 178 LEU A CA 1
ATOM 1412 C C . LEU A 1 178 ? -2.153 -7.254 13.574 1.00 85.88 178 LEU A C 1
ATOM 1414 O O . LEU A 1 178 ? -1.283 -8.122 13.646 1.00 85.88 178 LEU A O 1
ATOM 1418 N N . ASN A 1 179 ? -2.786 -6.791 14.652 1.00 80.44 179 ASN A N 1
ATOM 1419 C CA . ASN A 1 179 ? -2.562 -7.285 16.010 1.00 80.44 179 ASN A CA 1
ATOM 1420 C C . ASN A 1 179 ? -3.695 -8.240 16.424 1.00 80.44 179 ASN A C 1
ATOM 1422 O O . ASN A 1 179 ? -4.818 -8.144 15.938 1.00 80.44 179 ASN A O 1
ATOM 1426 N N . VAL A 1 180 ? -3.434 -9.123 17.389 1.00 75.62 180 VAL A N 1
ATOM 1427 C CA . VAL A 1 180 ? -4.438 -9.993 18.022 1.00 75.62 180 VAL A CA 1
ATOM 1428 C C . VAL A 1 180 ? -5.618 -9.179 18.560 1.00 75.62 180 VAL A C 1
ATOM 1430 O O . VAL A 1 180 ? -6.759 -9.614 18.466 1.00 75.62 180 VAL A O 1
ATOM 1433 N N . LEU A 1 181 ? -5.373 -7.966 19.064 1.00 73.56 181 LEU A N 1
ATOM 1434 C CA . LEU A 1 181 ? -6.432 -7.052 19.513 1.00 73.56 181 LEU A CA 1
ATOM 1435 C C . LEU A 1 181 ? -7.416 -6.675 18.394 1.00 73.56 181 LEU A C 1
ATOM 1437 O O . LEU A 1 181 ? -8.611 -6.562 18.660 1.00 73.56 181 LEU A O 1
ATOM 1441 N N . ASP A 1 182 ? -6.939 -6.556 17.152 1.00 76.19 182 ASP A N 1
ATOM 1442 C CA . ASP A 1 182 ? -7.792 -6.296 15.986 1.00 76.19 182 ASP A CA 1
ATOM 1443 C C . ASP A 1 182 ? -8.615 -7.524 15.595 1.00 76.19 182 ASP A C 1
ATOM 1445 O O . ASP A 1 182 ? -9.645 -7.387 14.952 1.00 76.19 182 ASP A O 1
ATOM 1449 N N . LEU A 1 183 ? -8.191 -8.730 15.985 1.00 73.19 183 LEU A N 1
ATOM 1450 C CA . LEU A 1 183 ? -8.975 -9.960 15.823 1.00 73.19 183 LEU A CA 1
ATOM 1451 C C . LEU A 1 183 ? -10.032 -10.109 16.927 1.00 73.19 183 LEU A C 1
ATOM 1453 O O . LEU A 1 183 ? -11.078 -10.712 16.708 1.00 73.19 183 LEU A O 1
ATOM 1457 N N . LEU A 1 184 ? -9.769 -9.549 18.112 1.00 71.06 184 LEU A N 1
ATOM 1458 C CA . LEU A 1 184 ? -10.691 -9.568 19.253 1.00 71.06 184 LEU A CA 1
ATOM 1459 C C . LEU A 1 184 ? -11.869 -8.600 19.084 1.00 71.06 184 LEU A C 1
ATOM 1461 O O . LEU A 1 184 ? -12.835 -8.685 19.840 1.00 71.06 184 LEU A O 1
ATOM 1465 N N . GLY A 1 185 ? -11.793 -7.690 18.109 1.00 59.81 185 GLY A N 1
ATOM 1466 C CA . GLY A 1 185 ? -12.907 -6.862 17.666 1.00 59.81 185 GLY A CA 1
ATOM 1467 C C . GLY A 1 185 ? -13.532 -5.981 18.743 1.00 59.81 185 GLY A C 1
ATOM 1468 O O . GLY A 1 185 ? -14.724 -5.674 18.666 1.00 59.81 185 GLY A O 1
ATOM 1469 N N . ARG A 1 186 ? -12.758 -5.570 19.753 1.00 61.53 186 ARG A N 1
ATOM 1470 C CA . ARG A 1 186 ? -13.249 -4.591 20.723 1.00 61.53 186 ARG A CA 1
ATOM 1471 C C . ARG A 1 186 ? -13.369 -3.238 20.024 1.00 61.53 186 ARG A C 1
ATOM 1473 O O . ARG A 1 186 ? -12.378 -2.800 19.442 1.00 61.53 186 ARG A O 1
ATOM 1480 N N . PRO A 1 187 ? -14.534 -2.572 20.091 1.00 56.31 187 PRO A N 1
ATOM 1481 C CA . PRO A 1 187 ? -14.642 -1.222 19.574 1.00 56.31 187 PRO A CA 1
ATOM 1482 C C . PRO A 1 187 ? -13.602 -0.351 20.275 1.00 56.31 187 PRO A C 1
ATOM 1484 O O . PRO A 1 187 ? -13.423 -0.436 21.493 1.00 56.31 187 PRO A O 1
ATOM 1487 N N . GLU A 1 188 ? -12.905 0.468 19.495 1.00 55.84 188 GLU A N 1
ATOM 1488 C CA . GLU A 1 188 ? -12.104 1.549 20.048 1.00 55.84 188 GLU A CA 1
ATOM 1489 C C . GLU A 1 188 ? -13.045 2.422 20.884 1.00 55.84 188 GLU A C 1
ATOM 1491 O O . GLU A 1 188 ? -14.063 2.910 20.386 1.00 55.84 188 GLU A O 1
ATOM 1496 N N . ILE A 1 189 ? -12.768 2.526 22.184 1.00 61.28 189 ILE A N 1
ATOM 1497 C CA . ILE A 1 189 ? -13.571 3.349 23.081 1.00 61.28 189 ILE A CA 1
ATOM 1498 C C . ILE A 1 189 ? -13.233 4.790 22.718 1.00 61.28 189 ILE A C 1
ATOM 1500 O O . ILE A 1 189 ? -12.150 5.273 23.036 1.00 61.28 189 ILE A O 1
ATOM 1504 N N . VAL A 1 190 ? -14.141 5.460 22.011 1.00 61.69 190 VAL A N 1
ATOM 1505 C CA . VAL A 1 190 ? -14.023 6.893 21.747 1.00 61.69 190 VAL A CA 1
ATOM 1506 C C . VAL A 1 190 ? -14.247 7.608 23.074 1.00 61.69 190 VAL A C 1
ATOM 1508 O O . VAL A 1 190 ? -15.360 7.662 23.591 1.00 61.69 190 VAL A O 1
ATOM 1511 N N . ILE A 1 191 ? -13.158 8.095 23.658 1.00 63.81 191 ILE A N 1
ATOM 1512 C CA . 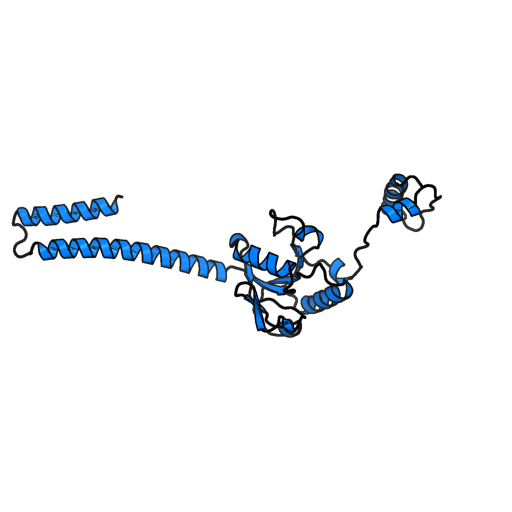ILE A 1 191 ? -13.163 8.823 24.924 1.00 63.81 191 ILE A CA 1
ATOM 1513 C C . ILE A 1 191 ? -13.628 10.253 24.626 1.00 63.81 191 ILE A C 1
ATOM 1515 O O . ILE A 1 191 ? -12.900 11.039 24.025 1.00 63.81 191 ILE A O 1
ATOM 1519 N N . ASN A 1 192 ? -14.863 10.582 25.005 1.00 75.44 192 ASN A N 1
ATOM 1520 C CA . ASN A 1 192 ? -15.391 11.941 24.917 1.00 75.44 192 ASN A CA 1
ATOM 1521 C C . ASN A 1 192 ? -15.015 12.718 26.185 1.00 75.44 192 ASN A C 1
ATOM 1523 O O . ASN A 1 192 ? -15.703 12.632 27.203 1.00 75.44 192 ASN A O 1
ATOM 1527 N N . ASP A 1 193 ? -13.927 13.485 26.120 1.00 80.12 193 ASP A N 1
ATOM 1528 C CA . ASP A 1 193 ? -13.411 14.237 27.270 1.00 80.12 193 ASP A CA 1
ATOM 1529 C C . ASP A 1 193 ? -14.436 15.205 27.881 1.00 80.12 193 ASP A C 1
ATOM 1531 O O . ASP A 1 193 ? -14.437 15.396 29.095 1.00 80.12 193 ASP A O 1
ATOM 1535 N N . MET A 1 194 ? -15.340 15.788 27.082 1.00 79.56 194 MET A N 1
ATOM 1536 C CA . MET A 1 194 ? -16.388 16.678 27.603 1.00 79.56 194 MET A CA 1
ATOM 1537 C C . MET A 1 194 ? -17.434 15.918 28.419 1.00 79.56 194 MET A C 1
ATOM 1539 O O . MET A 1 194 ? -17.830 16.363 29.494 1.00 79.56 194 MET A O 1
ATOM 1543 N N . GLU A 1 195 ? -17.877 14.766 27.927 1.00 80.31 195 GLU A N 1
ATOM 1544 C CA . GLU A 1 195 ? -18.870 13.930 28.606 1.00 80.31 195 GLU A CA 1
ATOM 1545 C C . GLU A 1 195 ? -18.299 13.313 29.884 1.00 80.31 195 GLU A C 1
ATOM 1547 O O . GLU A 1 195 ? -18.959 13.298 30.924 1.00 80.31 195 GLU A O 1
ATOM 1552 N N . ILE A 1 196 ? -17.031 12.903 29.839 1.00 84.19 196 ILE A N 1
ATOM 1553 C CA . ILE A 1 196 ? -16.290 12.429 31.007 1.00 84.19 196 ILE A CA 1
ATOM 1554 C C . ILE A 1 196 ? -16.120 13.563 32.012 1.00 84.19 196 ILE A C 1
ATOM 1556 O O . ILE A 1 196 ? -16.448 13.383 33.179 1.00 84.19 196 ILE A O 1
ATOM 1560 N N . SER A 1 197 ? -15.692 14.752 31.581 1.00 84.88 197 SER A N 1
ATOM 1561 C CA . SER A 1 197 ? -15.559 15.895 32.484 1.00 84.88 197 SER A CA 1
ATOM 1562 C C . SER A 1 197 ? -16.889 16.242 33.150 1.00 84.88 197 SER A C 1
ATOM 1564 O O . SER A 1 197 ? -16.911 16.442 34.357 1.00 84.88 197 SER A O 1
ATOM 1566 N N . ASN A 1 198 ? -18.001 16.260 32.412 1.00 86.62 198 ASN A N 1
ATOM 1567 C CA . ASN A 1 198 ? -19.323 16.544 32.979 1.00 86.62 198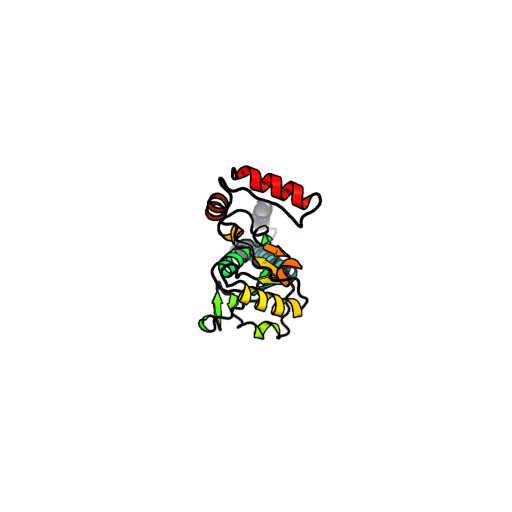 ASN A CA 1
ATOM 1568 C C . ASN A 1 198 ? -19.800 15.458 33.954 1.00 86.62 198 ASN A C 1
ATOM 1570 O O . ASN A 1 198 ? -20.481 15.765 34.927 1.00 86.62 198 ASN A O 1
ATOM 1574 N N . THR A 1 199 ? -19.456 14.195 33.695 1.00 86.06 199 THR A N 1
ATOM 1575 C CA . THR A 1 199 ? -19.851 13.068 34.551 1.00 86.06 199 THR A CA 1
ATOM 1576 C C . THR A 1 199 ? -18.998 12.991 35.812 1.00 86.06 199 THR A C 1
ATOM 1578 O O . THR A 1 199 ? -19.498 12.615 36.868 1.00 86.06 199 THR A O 1
ATOM 1581 N N . LEU A 1 200 ? -17.710 13.320 35.720 1.00 90.69 200 LEU A N 1
ATOM 1582 C CA . LEU A 1 200 ? -16.790 13.183 36.842 1.00 90.69 200 LEU A CA 1
ATOM 1583 C C . LEU A 1 200 ? -16.744 14.437 37.719 1.00 90.69 200 LEU A C 1
ATOM 1585 O O . LEU A 1 200 ? -16.615 14.283 38.922 1.00 90.69 200 LEU A O 1
ATOM 1589 N N . HIS A 1 201 ? -16.853 15.644 37.157 1.00 91.50 201 HIS A N 1
ATOM 1590 C CA . HIS A 1 201 ? -16.659 16.902 37.887 1.00 91.50 201 HIS A CA 1
ATOM 1591 C C . HIS A 1 201 ? -17.675 17.090 39.029 1.00 91.50 201 HIS A C 1
ATOM 1593 O O . HIS A 1 201 ? -18.882 17.038 38.801 1.00 91.50 201 HIS A O 1
ATOM 1599 N N . GLN A 1 202 ? -17.180 17.386 40.237 1.00 90.19 202 GLN A N 1
ATOM 1600 C CA . GLN A 1 202 ? -17.967 17.563 41.473 1.00 90.19 202 GLN A CA 1
ATOM 1601 C C . GLN A 1 202 ? -18.809 16.351 41.914 1.00 90.19 202 GLN A C 1
ATOM 1603 O O . GLN A 1 202 ? -19.752 16.503 42.697 1.00 90.19 202 GLN A O 1
ATOM 1608 N N . ASN A 1 203 ? -18.470 15.148 41.450 1.00 91.00 203 ASN A N 1
ATOM 1609 C CA . ASN A 1 203 ? -19.124 13.913 41.858 1.00 91.00 203 ASN A CA 1
ATOM 1610 C C . ASN A 1 203 ? -18.189 13.031 42.695 1.00 91.00 203 ASN A C 1
ATOM 1612 O O . ASN A 1 203 ? -17.028 12.817 42.363 1.00 91.00 203 ASN A O 1
ATOM 1616 N N . VAL A 1 204 ? -18.721 12.421 43.761 1.00 92.31 204 VAL A N 1
ATOM 1617 C CA . VAL A 1 204 ? -17.961 11.460 44.577 1.00 92.31 204 VAL A CA 1
ATOM 1618 C C . VAL A 1 204 ? -17.834 10.134 43.831 1.00 92.31 204 VAL A C 1
ATOM 1620 O O . VAL A 1 204 ? -18.833 9.465 43.563 1.00 92.31 204 VAL A O 1
ATOM 1623 N N . ILE A 1 205 ? -16.597 9.727 43.534 1.00 91.50 205 ILE A N 1
ATOM 1624 C CA . ILE A 1 205 ? -16.314 8.536 42.721 1.00 91.50 205 ILE A CA 1
ATOM 1625 C C . ILE A 1 205 ? -15.649 7.444 43.550 1.00 91.50 205 ILE A C 1
ATOM 1627 O O . ILE A 1 205 ? -14.596 7.648 44.153 1.00 91.50 205 ILE A O 1
ATOM 1631 N N . MET A 1 206 ? -16.241 6.250 43.523 1.00 92.12 206 MET A N 1
ATOM 1632 C CA . MET A 1 206 ? -15.690 5.047 44.143 1.00 92.12 206 MET A CA 1
ATOM 1633 C C . MET A 1 206 ? -1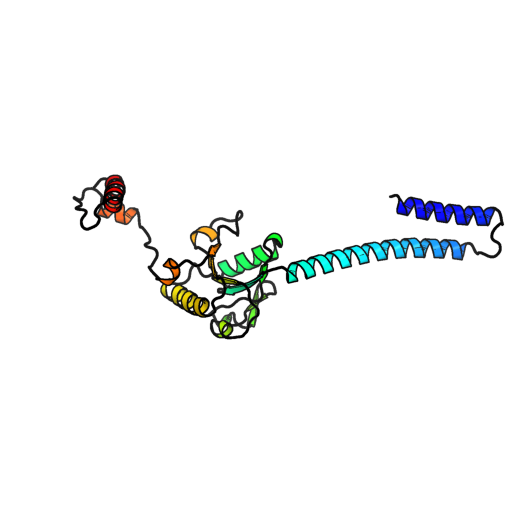5.115 4.117 43.070 1.00 92.12 206 MET A C 1
ATOM 1635 O O . MET A 1 206 ? -15.844 3.599 42.227 1.00 92.12 206 MET A O 1
ATOM 1639 N N . VAL A 1 207 ? -13.806 3.865 43.117 1.00 89.81 207 VAL A N 1
ATOM 1640 C CA . VAL A 1 207 ? -13.136 2.912 42.217 1.00 89.81 207 VAL A CA 1
ATOM 1641 C C . VAL A 1 207 ? -13.090 1.538 42.887 1.00 89.81 207 VAL A C 1
ATOM 1643 O O . VAL A 1 207 ? -12.490 1.386 43.950 1.00 89.81 207 VAL A O 1
ATOM 1646 N N . THR A 1 208 ? -13.702 0.525 42.269 1.00 88.12 208 THR A N 1
ATOM 1647 C CA . THR A 1 208 ? -13.672 -0.871 42.748 1.00 88.12 208 THR A CA 1
ATOM 1648 C C . THR A 1 208 ? -13.228 -1.829 41.633 1.00 88.12 208 THR A C 1
ATOM 1650 O O . THR A 1 208 ? -13.245 -1.472 40.459 1.00 88.12 208 THR A O 1
ATOM 1653 N N . GLY A 1 209 ? -12.759 -3.034 41.985 1.00 76.12 209 GLY A N 1
ATOM 1654 C CA . GLY A 1 209 ? -12.434 -4.099 41.016 1.00 76.12 209 GLY A CA 1
ATOM 1655 C C . GLY A 1 209 ? -11.104 -3.975 40.249 1.00 76.12 209 GLY A C 1
ATOM 1656 O O . GLY A 1 209 ? -10.723 -4.918 39.563 1.00 76.12 209 GLY A O 1
ATOM 1657 N N . ALA A 1 210 ? -10.359 -2.874 40.392 1.00 72.69 210 ALA A N 1
ATOM 1658 C CA . ALA A 1 210 ? -9.065 -2.643 39.736 1.00 72.69 210 ALA A CA 1
ATOM 1659 C C . ALA A 1 210 ? -7.896 -2.588 40.745 1.00 72.69 210 ALA A C 1
ATOM 1661 O O . ALA A 1 210 ? -7.255 -1.557 40.910 1.00 72.69 210 ALA A O 1
ATOM 1662 N N . GLY A 1 211 ? -7.612 -3.671 41.473 1.00 77.38 211 GLY A N 1
ATOM 1663 C CA . GLY A 1 211 ? -6.500 -3.695 42.440 1.00 77.38 211 GLY A CA 1
ATOM 1664 C C . GLY A 1 211 ? -5.113 -3.564 41.781 1.00 77.38 211 GLY A C 1
ATOM 1665 O O . GLY A 1 211 ? -4.866 -4.150 40.730 1.00 77.38 211 GLY A O 1
ATOM 1666 N N . GLY A 1 212 ? -4.189 -2.819 42.405 1.00 85.06 212 GLY A N 1
ATOM 1667 C CA . GLY A 1 212 ? -2.785 -2.705 41.974 1.00 85.06 212 GLY A CA 1
ATOM 1668 C C . GLY A 1 212 ? -2.467 -1.483 41.097 1.00 85.06 212 GLY A C 1
ATOM 1669 O O . GLY A 1 212 ? -2.955 -0.375 41.333 1.00 85.06 212 GLY A O 1
ATOM 1670 N N . SER A 1 213 ? -1.600 -1.668 40.097 1.00 87.19 213 SER A N 1
ATOM 1671 C CA . SER A 1 213 ? -1.117 -0.591 39.216 1.00 87.19 213 SER A CA 1
ATOM 1672 C C . SER A 1 213 ? -2.227 0.030 38.361 1.00 87.19 213 SER A C 1
ATOM 1674 O O . SER A 1 213 ? -2.233 1.244 38.170 1.00 87.19 213 SER A O 1
ATOM 1676 N N . ILE A 1 214 ? -3.200 -0.773 37.914 1.00 85.00 214 ILE A N 1
ATOM 1677 C CA . ILE A 1 214 ? -4.332 -0.320 37.089 1.00 85.00 214 ILE A CA 1
ATOM 1678 C C . ILE A 1 214 ? -5.254 0.618 37.882 1.00 85.00 214 ILE A C 1
ATOM 1680 O O . ILE A 1 214 ? -5.603 1.689 37.392 1.00 85.00 214 ILE A O 1
ATOM 1684 N N . GLY A 1 215 ? -5.598 0.274 39.129 1.00 91.19 215 GLY A N 1
ATOM 1685 C CA . GLY A 1 215 ? -6.420 1.140 39.985 1.00 91.19 215 GLY A CA 1
ATOM 1686 C C . GLY A 1 215 ? -5.736 2.452 40.331 1.00 91.19 215 GLY A C 1
ATOM 1687 O O . GLY A 1 215 ? -6.360 3.508 40.295 1.00 91.19 215 GLY A O 1
ATOM 1688 N N . SER A 1 216 ? -4.431 2.398 40.607 1.00 89.69 216 SER A N 1
ATOM 1689 C CA . SER A 1 216 ? -3.640 3.597 40.906 1.00 89.69 216 SER A CA 1
ATOM 1690 C C . SER A 1 216 ? -3.582 4.562 39.717 1.00 89.69 216 SER A C 1
ATOM 1692 O O . SER A 1 216 ? -3.590 5.778 39.907 1.00 89.69 216 SER A O 1
ATOM 1694 N N . GLU A 1 217 ? -3.543 4.032 38.492 1.00 91.88 217 GLU A N 1
ATOM 1695 C CA . GLU A 1 217 ? -3.567 4.845 37.277 1.00 91.88 217 GLU A CA 1
ATOM 1696 C C . GLU A 1 217 ? -4.958 5.413 36.981 1.00 91.88 217 GLU A C 1
ATOM 1698 O O . GLU A 1 217 ? -5.072 6.588 36.638 1.00 91.88 217 GLU A O 1
ATOM 1703 N N . LEU A 1 218 ? -6.022 4.638 37.218 1.00 89.69 218 LEU A N 1
ATOM 1704 C CA . LEU A 1 218 ? -7.403 5.122 37.131 1.00 89.69 218 LEU A CA 1
ATOM 1705 C C . LEU A 1 218 ? -7.654 6.304 38.074 1.00 89.69 218 LEU A C 1
ATOM 1707 O O . LEU A 1 218 ? -8.175 7.327 37.639 1.00 89.69 218 LEU A O 1
ATOM 1711 N N . VAL A 1 219 ? -7.228 6.216 39.339 1.00 92.12 219 VAL A N 1
ATOM 1712 C CA . VAL A 1 219 ? -7.363 7.328 40.298 1.00 92.12 219 VAL A CA 1
ATOM 1713 C C . VAL A 1 219 ? -6.597 8.567 39.816 1.00 92.12 219 VAL A C 1
ATOM 1715 O O . VAL A 1 219 ? -7.138 9.671 39.853 1.00 92.12 219 VAL A O 1
ATOM 1718 N N . ARG A 1 220 ? -5.373 8.406 39.290 1.00 91.50 220 ARG A N 1
ATOM 1719 C CA . ARG A 1 220 ? -4.596 9.522 38.714 1.00 91.50 220 ARG A CA 1
ATOM 1720 C C . ARG A 1 220 ? -5.267 10.169 37.506 1.00 91.50 220 ARG A C 1
ATOM 1722 O O . ARG A 1 220 ? -5.103 11.372 37.313 1.00 91.50 220 ARG A O 1
ATOM 1729 N N . GLN A 1 221 ? -5.979 9.402 36.685 1.00 90.69 221 GLN A N 1
ATOM 1730 C CA . GLN A 1 221 ? -6.732 9.944 35.555 1.00 90.69 221 GLN A CA 1
ATOM 1731 C C . GLN A 1 221 ? -7.990 10.681 36.025 1.00 90.69 221 GLN A C 1
ATOM 1733 O O . GLN A 1 221 ? -8.204 11.814 35.605 1.00 90.69 221 GLN A O 1
ATOM 1738 N N . ILE A 1 222 ? -8.755 10.098 36.953 1.00 91.25 222 ILE A N 1
ATOM 1739 C CA . ILE A 1 222 ? -10.002 10.669 37.486 1.00 91.25 222 ILE A CA 1
ATOM 1740 C C . ILE A 1 222 ? -9.756 12.012 38.190 1.00 91.25 222 ILE A C 1
ATOM 1742 O O . ILE A 1 222 ? -10.469 12.976 37.926 1.00 91.25 222 ILE A O 1
ATOM 1746 N N . VAL A 1 223 ? -8.708 12.125 39.016 1.00 91.44 223 VAL A N 1
ATOM 1747 C CA . VAL A 1 223 ? -8.390 13.359 39.769 1.00 91.44 223 VAL A CA 1
ATOM 1748 C C . VAL A 1 223 ? -8.183 14.580 38.859 1.00 91.44 223 VAL A C 1
ATOM 1750 O O . VAL A 1 223 ? -8.470 15.705 39.270 1.00 91.44 223 VAL A O 1
ATOM 1753 N N . LYS A 1 224 ? -7.743 14.393 37.605 1.00 90.94 224 LYS A N 1
ATOM 1754 C CA . LYS A 1 224 ? -7.554 15.495 36.639 1.00 90.94 224 LYS A CA 1
ATOM 1755 C C . LYS A 1 224 ? -8.859 16.222 36.304 1.00 90.94 224 LYS A C 1
ATOM 1757 O O . LYS A 1 224 ? -8.814 17.402 35.967 1.00 90.94 224 LYS A O 1
ATOM 1762 N N . TYR A 1 225 ? -9.995 15.538 36.431 1.00 90.19 225 TYR A N 1
ATOM 1763 C CA . TYR A 1 225 ? -11.320 16.070 36.114 1.00 90.19 225 TYR A CA 1
ATOM 1764 C C . TYR A 1 225 ? -12.009 16.748 37.309 1.00 90.19 225 TYR A C 1
ATOM 1766 O O . TYR A 1 225 ? -13.154 17.168 37.179 1.00 90.19 225 TYR A O 1
ATOM 1774 N N . LYS A 1 226 ? -11.308 16.909 38.444 1.00 90.12 226 LYS A N 1
ATOM 1775 C CA . LYS A 1 226 ? -11.819 17.552 39.672 1.00 90.12 226 LYS A CA 1
ATOM 1776 C C . LYS A 1 226 ? -13.168 16.964 40.133 1.00 90.12 226 LYS A C 1
ATOM 1778 O O . LYS A 1 226 ? -14.163 17.695 40.178 1.00 90.12 226 LYS A O 1
ATOM 1783 N N . PRO A 1 227 ? -13.202 15.651 40.420 1.00 84.50 227 PRO A N 1
ATOM 1784 C CA . PRO A 1 227 ? -14.362 15.022 41.034 1.00 84.50 227 PRO A CA 1
ATOM 1785 C C . PRO A 1 227 ? -14.699 15.632 42.393 1.00 84.50 227 PRO A C 1
ATOM 1787 O O . PRO A 1 227 ? -13.767 16.120 43.075 1.00 84.50 227 PRO A O 1
#